Protein AF-A0A958DIY9-F1 (afdb_monomer_lite)

Radius of gyration: 25.78 Å; chains: 1; bounding box: 52×37×69 Å

Structure (mmCIF, N/CA/C/O backbone):
data_AF-A0A958DIY9-F1
#
_entry.id   AF-A0A958DIY9-F1
#
loop_
_atom_site.group_PDB
_atom_site.id
_atom_site.type_symbol
_atom_site.label_atom_id
_atom_site.label_alt_id
_atom_site.label_comp_id
_atom_site.label_asym_id
_atom_site.label_entity_id
_atom_site.label_seq_id
_atom_site.pdbx_PDB_ins_code
_atom_site.Cartn_x
_atom_site.Cartn_y
_atom_site.Cartn_z
_atom_site.occupancy
_atom_site.B_iso_or_equiv
_atom_site.auth_seq_id
_atom_site.auth_comp_id
_atom_site.auth_asym_id
_atom_site.auth_atom_id
_atom_site.pdbx_PDB_model_num
ATOM 1 N N . PHE A 1 1 ? 2.687 -0.774 -21.409 1.00 93.12 1 PHE A N 1
ATOM 2 C CA . PHE A 1 1 ? 3.116 0.589 -21.760 1.00 93.12 1 PHE A CA 1
ATOM 3 C C . PHE A 1 1 ? 2.788 0.855 -23.209 1.00 93.12 1 PHE A C 1
ATOM 5 O O . PHE A 1 1 ? 3.156 0.062 -24.071 1.00 93.12 1 PHE A O 1
ATOM 12 N N . ASP A 1 2 ? 2.081 1.949 -23.445 1.00 96.75 2 ASP A N 1
ATOM 13 C CA . ASP A 1 2 ? 1.736 2.445 -24.770 1.00 96.75 2 ASP A CA 1
ATOM 14 C C . ASP A 1 2 ? 1.807 3.977 -24.754 1.00 96.75 2 ASP A C 1
ATOM 16 O O . ASP A 1 2 ? 1.737 4.589 -23.685 1.00 96.75 2 ASP A O 1
ATOM 20 N N . GLY A 1 3 ? 1.981 4.581 -25.921 1.00 95.50 3 GLY A N 1
ATOM 21 C CA . GLY A 1 3 ? 2.182 6.011 -26.076 1.00 95.50 3 GLY A CA 1
ATOM 22 C C . GLY A 1 3 ? 2.292 6.417 -27.540 1.00 95.50 3 GLY A C 1
ATOM 23 O O . GLY A 1 3 ? 2.145 5.601 -28.451 1.00 95.50 3 GLY A O 1
ATOM 24 N N . VAL A 1 4 ? 2.558 7.705 -27.754 1.00 97.38 4 VAL A N 1
ATOM 25 C CA . VAL A 1 4 ? 2.830 8.266 -29.085 1.00 97.38 4 VAL A CA 1
ATOM 26 C C . VAL A 1 4 ? 4.041 7.595 -29.732 1.00 97.38 4 VAL A C 1
ATOM 28 O O . VAL A 1 4 ? 4.924 7.096 -29.036 1.00 97.38 4 VAL A O 1
ATOM 31 N N . GLU A 1 5 ? 4.099 7.595 -31.060 1.00 97.75 5 GLU A N 1
ATOM 32 C CA . GLU A 1 5 ? 5.244 7.057 -31.795 1.00 97.75 5 GLU A CA 1
ATOM 33 C C . GLU A 1 5 ? 6.567 7.670 -31.305 1.00 97.75 5 GLU A C 1
ATOM 35 O O . GLU A 1 5 ? 6.697 8.887 -31.161 1.00 97.75 5 GLU A O 1
ATOM 40 N N . GLY A 1 6 ? 7.539 6.808 -31.004 1.00 97.38 6 GLY A N 1
ATOM 41 C CA . GLY A 1 6 ? 8.855 7.204 -30.516 1.00 97.38 6 GLY A CA 1
ATOM 42 C C . GLY A 1 6 ? 8.941 7.471 -29.009 1.00 97.38 6 GLY A C 1
ATOM 43 O O . GLY A 1 6 ? 9.942 8.034 -28.562 1.00 97.38 6 GLY A O 1
ATOM 44 N N . PHE A 1 7 ? 7.944 7.088 -28.198 1.00 97.69 7 PHE A N 1
ATOM 45 C CA . PHE A 1 7 ? 8.031 7.292 -26.747 1.00 97.69 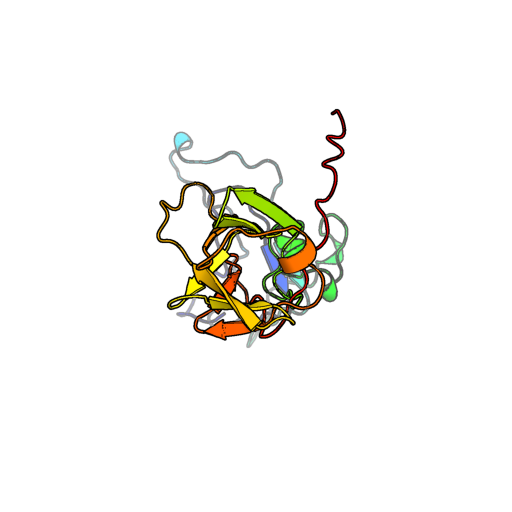7 PHE A CA 1
ATOM 46 C C . PHE A 1 7 ? 9.171 6.472 -26.114 1.00 97.69 7 PHE A C 1
ATOM 48 O O . PHE A 1 7 ? 9.430 5.325 -26.485 1.00 97.69 7 PHE A O 1
ATOM 55 N N . TYR A 1 8 ? 9.848 7.060 -25.125 1.00 97.56 8 TYR A N 1
ATOM 56 C CA . TYR A 1 8 ? 10.887 6.385 -24.339 1.00 97.56 8 TYR A CA 1
ATOM 57 C C . TYR A 1 8 ? 10.263 5.628 -23.168 1.00 97.56 8 TYR A C 1
ATOM 59 O O . TYR A 1 8 ? 9.373 6.161 -22.506 1.00 97.56 8 TYR A O 1
ATOM 67 N N . LEU A 1 9 ? 10.767 4.425 -22.874 1.00 97.12 9 LEU A N 1
ATOM 68 C CA . LEU A 1 9 ? 10.240 3.599 -21.782 1.00 97.12 9 LEU A CA 1
ATOM 69 C C . LEU A 1 9 ? 10.389 4.274 -20.412 1.00 97.12 9 LEU A C 1
ATOM 71 O O . LEU A 1 9 ? 9.480 4.218 -19.589 1.00 97.12 9 LEU A O 1
ATOM 75 N N . GLY A 1 10 ? 11.526 4.926 -20.170 1.00 95.75 10 GLY A N 1
ATOM 76 C CA . GLY A 1 10 ? 11.779 5.596 -18.903 1.00 95.75 10 GLY A CA 1
ATOM 77 C C . GLY A 1 10 ? 13.033 6.458 -18.921 1.00 95.75 10 GLY A C 1
ATOM 78 O O . GLY A 1 10 ? 13.928 6.283 -19.745 1.00 95.75 10 GLY A O 1
ATOM 79 N N . ARG A 1 11 ? 13.076 7.407 -17.986 1.00 95.56 11 ARG A N 1
ATOM 80 C CA . ARG A 1 11 ? 14.265 8.186 -17.627 1.00 95.56 11 ARG A CA 1
ATOM 81 C C . ARG A 1 11 ? 14.248 8.467 -16.129 1.00 95.56 11 ARG A C 1
ATOM 83 O O . ARG A 1 11 ? 13.166 8.587 -15.552 1.00 95.56 11 ARG A O 1
ATOM 90 N N . HIS A 1 12 ? 15.412 8.638 -15.520 1.00 95.38 12 HIS A N 1
ATOM 91 C CA . HIS A 1 12 ? 15.540 9.021 -14.111 1.00 95.38 12 HIS A CA 1
ATOM 92 C C . HIS A 1 12 ? 16.545 10.166 -13.939 1.00 95.38 12 HIS A C 1
ATOM 94 O O . HIS A 1 12 ? 17.387 10.383 -14.799 1.00 95.38 12 HIS A O 1
ATOM 100 N N . HIS A 1 13 ? 16.427 10.932 -12.851 1.00 94.06 13 HIS A N 1
ATOM 101 C CA . HIS A 1 13 ? 17.332 12.053 -12.515 1.00 94.06 13 HIS A CA 1
ATOM 102 C C . HIS A 1 13 ? 18.164 11.791 -11.250 1.00 94.06 13 HIS A C 1
ATOM 104 O O . HIS A 1 13 ? 19.050 12.569 -10.901 1.00 94.06 13 HIS A O 1
ATOM 110 N N . TYR A 1 14 ? 17.830 10.713 -10.545 1.00 92.56 14 TYR A N 1
ATOM 111 C CA . TYR A 1 14 ? 18.464 10.247 -9.321 1.00 92.56 14 TYR A CA 1
ATOM 112 C C . TYR A 1 14 ? 18.840 8.783 -9.507 1.00 92.56 14 TYR A C 1
ATOM 114 O O . TYR A 1 14 ? 18.363 8.134 -10.441 1.00 92.56 14 TYR A O 1
ATOM 122 N N . GLU A 1 15 ? 19.651 8.263 -8.594 1.00 93.19 15 GLU A N 1
ATOM 123 C CA . GLU A 1 15 ? 19.842 6.826 -8.433 1.00 93.19 15 GLU A CA 1
ATOM 124 C C . GLU A 1 15 ? 18.499 6.101 -8.384 1.00 93.19 15 GLU A C 1
ATOM 126 O O . GLU A 1 15 ? 17.617 6.434 -7.588 1.00 93.19 15 GLU A O 1
ATOM 131 N N . ALA A 1 16 ? 18.347 5.120 -9.262 1.00 93.44 16 ALA A N 1
ATOM 132 C CA . ALA A 1 16 ? 17.110 4.389 -9.427 1.00 93.44 16 ALA A CA 1
ATOM 133 C C . ALA A 1 16 ? 17.403 2.917 -9.693 1.00 93.44 16 ALA A C 1
ATOM 135 O O . ALA A 1 16 ? 18.480 2.536 -10.153 1.00 93.44 16 ALA A O 1
ATOM 136 N N . GLN A 1 17 ? 16.412 2.097 -9.379 1.00 94.44 17 GLN A N 1
ATOM 137 C CA . GLN A 1 17 ? 16.388 0.688 -9.705 1.00 94.44 17 GLN A CA 1
ATOM 138 C C . GLN A 1 17 ? 14.993 0.373 -10.232 1.00 94.44 17 GLN A C 1
ATOM 140 O O . GLN A 1 17 ? 13.996 0.751 -9.617 1.00 94.44 17 GLN A O 1
ATOM 145 N N . PHE A 1 18 ? 14.935 -0.283 -11.383 1.00 96.19 18 PHE A N 1
ATOM 146 C CA . PHE A 1 18 ? 13.696 -0.619 -12.067 1.00 96.19 18 PHE A CA 1
ATOM 147 C C . PHE A 1 18 ? 13.561 -2.135 -12.152 1.00 96.19 18 PHE A C 1
ATOM 149 O O . PHE A 1 18 ? 14.497 -2.817 -12.562 1.00 96.19 18 PHE A O 1
ATOM 156 N N . TYR A 1 19 ? 12.381 -2.641 -11.805 1.00 97.06 19 TYR A N 1
ATOM 157 C CA . TYR A 1 19 ? 11.969 -4.020 -12.048 1.00 97.06 19 TYR A CA 1
ATOM 158 C C . TYR A 1 19 ? 10.722 -3.986 -12.927 1.00 97.06 19 TYR A C 1
ATOM 160 O O . TYR A 1 19 ? 9.706 -3.405 -12.544 1.00 97.06 19 TYR A O 1
ATOM 168 N N . LEU A 1 20 ? 10.813 -4.554 -14.126 1.00 97.75 20 LEU A N 1
ATOM 169 C CA . LEU A 1 20 ? 9.707 -4.660 -15.071 1.00 97.75 20 LEU A CA 1
ATOM 170 C C . LEU A 1 20 ? 9.449 -6.140 -15.336 1.00 97.75 20 LEU A C 1
ATOM 172 O O . LEU A 1 20 ? 10.226 -6.813 -16.011 1.00 97.75 20 LEU A O 1
ATOM 176 N N . LEU A 1 21 ? 8.361 -6.645 -14.766 1.00 97.56 21 LEU A N 1
ATOM 177 C CA . LEU A 1 21 ? 7.952 -8.042 -14.861 1.00 97.56 21 LEU A CA 1
ATOM 178 C C . LEU A 1 21 ? 6.676 -8.118 -15.696 1.00 97.56 21 LEU A C 1
ATOM 180 O O . LEU A 1 21 ? 5.797 -7.264 -15.558 1.00 97.56 21 LEU A O 1
ATOM 184 N N . ASP A 1 22 ? 6.601 -9.098 -16.595 1.00 97.94 22 ASP A N 1
ATOM 185 C CA . ASP A 1 22 ? 5.421 -9.393 -17.422 1.00 97.94 22 ASP A CA 1
ATOM 186 C C . ASP A 1 22 ? 4.887 -8.185 -18.216 1.00 97.94 22 ASP A C 1
ATOM 188 O O . ASP A 1 22 ? 3.710 -8.092 -18.584 1.00 97.94 22 ASP A O 1
ATOM 192 N N . CYS A 1 23 ? 5.766 -7.223 -18.501 1.00 98.00 23 CYS A N 1
ATOM 193 C CA . CYS A 1 23 ? 5.378 -5.982 -19.144 1.00 98.00 23 CYS A CA 1
ATOM 194 C C . CYS A 1 23 ? 5.183 -6.178 -20.649 1.00 98.00 23 CYS A C 1
ATOM 196 O O . CYS A 1 23 ? 5.969 -6.828 -21.341 1.00 98.00 23 CYS A O 1
ATOM 198 N N . ARG A 1 24 ? 4.145 -5.530 -21.184 1.00 98.12 24 ARG A N 1
ATOM 199 C CA . ARG A 1 24 ? 3.904 -5.429 -22.628 1.00 98.12 24 ARG A CA 1
ATOM 200 C C . ARG A 1 24 ? 4.191 -4.016 -23.107 1.00 98.12 24 ARG A C 1
ATOM 202 O O . ARG A 1 24 ? 3.629 -3.056 -22.573 1.00 98.12 24 ARG A O 1
ATOM 209 N N . PHE A 1 25 ? 5.038 -3.890 -24.116 1.00 98.19 25 PHE A N 1
ATOM 210 C CA . PHE A 1 25 ? 5.398 -2.629 -24.755 1.00 98.19 25 PHE A CA 1
ATOM 211 C C . PHE A 1 25 ? 4.728 -2.537 -26.128 1.00 98.19 25 PHE A C 1
ATOM 213 O O . PHE A 1 25 ? 4.692 -3.516 -26.879 1.00 98.19 25 PHE A O 1
ATOM 220 N N . SER A 1 26 ? 4.169 -1.381 -26.474 1.00 98.06 26 SER A N 1
ATOM 221 C CA . SER A 1 26 ? 3.565 -1.196 -27.794 1.00 98.06 26 SER A CA 1
ATOM 222 C C . SER A 1 26 ? 4.619 -1.030 -28.894 1.00 98.06 26 SER A C 1
ATOM 224 O O . SER A 1 26 ? 5.809 -0.830 -28.630 1.00 98.06 26 SER A O 1
ATOM 226 N N . ALA A 1 27 ? 4.184 -1.128 -30.154 1.00 98.00 27 ALA A N 1
ATOM 227 C CA . ALA A 1 27 ? 5.065 -0.970 -31.310 1.00 98.00 27 ALA A CA 1
ATOM 228 C C . ALA A 1 27 ? 5.713 0.423 -31.378 1.00 98.00 27 ALA A C 1
ATOM 230 O O . ALA A 1 27 ? 6.829 0.533 -31.882 1.00 98.00 27 ALA A O 1
ATOM 231 N N . ASN A 1 28 ? 5.050 1.421 -30.787 1.00 98.06 28 ASN A N 1
ATOM 232 C CA . ASN A 1 28 ? 5.436 2.829 -30.761 1.00 98.06 28 ASN A CA 1
ATOM 233 C C . ASN A 1 28 ? 6.633 3.128 -29.847 1.00 98.06 28 ASN A C 1
ATOM 235 O O . ASN A 1 28 ? 7.184 4.223 -29.920 1.00 98.06 28 ASN A O 1
ATOM 239 N N . MET A 1 29 ? 7.031 2.192 -28.975 1.00 98.12 29 MET A N 1
ATOM 240 C CA . MET A 1 29 ? 8.170 2.393 -28.078 1.00 98.12 29 MET A CA 1
ATOM 241 C C . MET A 1 29 ? 9.470 2.490 -28.882 1.00 98.12 29 MET A C 1
ATOM 243 O O . MET A 1 29 ? 9.769 1.589 -29.668 1.00 98.12 29 MET A O 1
ATOM 247 N N . ALA A 1 30 ? 10.247 3.547 -28.653 1.00 97.62 30 ALA A N 1
ATOM 248 C CA . ALA A 1 30 ? 11.543 3.736 -29.296 1.00 97.62 30 ALA A CA 1
ATOM 249 C C . ALA A 1 30 ? 12.587 2.721 -28.808 1.00 97.62 30 ALA A C 1
ATOM 251 O O . ALA A 1 30 ? 12.515 2.222 -27.680 1.00 97.62 30 ALA A O 1
ATOM 252 N N . ASP A 1 31 ? 13.613 2.492 -29.630 1.00 97.81 31 ASP A N 1
ATOM 253 C CA . ASP A 1 31 ? 14.807 1.740 -29.238 1.00 97.81 31 ASP A CA 1
ATOM 254 C C . ASP A 1 31 ? 15.715 2.592 -28.340 1.00 97.81 31 ASP A C 1
ATOM 256 O O . ASP A 1 31 ? 16.755 3.108 -28.753 1.00 97.81 31 ASP A O 1
ATOM 260 N N . LYS A 1 32 ? 15.255 2.832 -27.111 1.00 97.19 32 LYS A N 1
ATOM 261 C CA . LYS A 1 32 ? 15.992 3.597 -26.110 1.00 97.19 32 LYS A CA 1
ATOM 262 C C . LYS A 1 32 ? 15.848 2.942 -24.735 1.00 97.19 32 LYS A C 1
ATOM 264 O O . LYS A 1 32 ? 14.742 2.976 -24.183 1.00 97.19 32 LYS A O 1
ATOM 269 N N . PRO A 1 33 ? 16.938 2.383 -24.173 1.00 97.00 33 PRO A N 1
ATOM 270 C CA . PRO A 1 33 ? 16.945 1.873 -22.806 1.00 97.00 33 PRO A CA 1
ATOM 271 C C . PRO A 1 33 ? 16.544 2.950 -21.794 1.00 97.00 33 PRO A C 1
ATOM 273 O O . PRO A 1 33 ? 16.656 4.146 -22.071 1.00 97.00 33 PRO A O 1
ATOM 276 N N . ILE A 1 34 ? 16.124 2.530 -20.599 1.00 97.56 34 ILE A N 1
ATOM 277 C CA . ILE A 1 34 ? 15.959 3.443 -19.461 1.00 97.56 34 ILE A CA 1
ATOM 278 C C . ILE A 1 34 ? 17.320 4.075 -19.149 1.00 97.56 34 ILE A C 1
ATOM 280 O O . ILE A 1 34 ? 18.309 3.358 -19.034 1.00 97.56 34 ILE A O 1
ATOM 284 N N . PHE A 1 35 ? 17.365 5.403 -19.027 1.00 95.06 35 PHE A N 1
ATOM 285 C CA . PHE A 1 35 ? 18.621 6.148 -18.911 1.00 95.06 35 PHE A CA 1
ATOM 286 C C . PHE A 1 35 ? 18.580 7.229 -17.825 1.00 95.06 35 PHE A C 1
ATOM 288 O O . PHE A 1 35 ? 17.529 7.828 -17.554 1.00 95.06 35 PHE A O 1
ATOM 295 N N . LEU A 1 36 ? 19.752 7.531 -17.259 1.00 95.44 36 LEU A N 1
ATOM 296 C CA . LEU A 1 36 ? 19.961 8.702 -16.413 1.00 95.44 36 LEU A CA 1
ATOM 297 C C . LEU A 1 36 ? 19.941 9.968 -17.277 1.00 95.44 36 LEU A C 1
ATOM 299 O O . LEU A 1 36 ? 20.722 10.115 -18.218 1.00 95.44 36 LEU A O 1
ATOM 303 N N . HIS A 1 37 ? 19.060 10.906 -16.953 1.00 94.88 37 HIS A N 1
ATOM 304 C CA . HIS A 1 37 ? 19.063 12.228 -17.556 1.00 94.88 37 HIS A CA 1
ATOM 305 C C . HIS A 1 37 ? 20.111 13.109 -16.875 1.00 94.88 37 HIS A C 1
ATOM 307 O O . HIS A 1 37 ? 20.006 13.387 -15.680 1.00 94.88 37 HIS A O 1
ATOM 313 N N . ALA A 1 38 ? 21.083 13.569 -17.659 1.00 92.81 38 ALA A N 1
ATOM 314 C CA . ALA A 1 38 ? 22.058 14.569 -17.254 1.00 92.81 38 ALA A CA 1
ATOM 315 C C . ALA A 1 38 ? 21.748 15.912 -17.929 1.00 92.81 38 ALA A C 1
ATOM 317 O O . ALA A 1 38 ? 21.409 15.959 -19.113 1.00 92.81 38 ALA A O 1
ATOM 318 N N . TYR A 1 39 ? 21.873 16.989 -17.161 1.00 93.69 39 TYR A N 1
ATOM 319 C CA . TYR A 1 39 ? 21.843 18.368 -17.629 1.00 93.69 39 TYR A CA 1
ATOM 320 C C . TYR A 1 39 ? 23.242 18.824 -18.047 1.00 93.69 39 TYR A C 1
ATOM 322 O O . TYR A 1 39 ? 24.240 18.373 -17.479 1.00 93.69 39 TYR A O 1
ATOM 330 N N . ASP A 1 40 ? 23.296 19.783 -18.972 1.00 95.56 40 ASP A N 1
ATOM 331 C CA . ASP A 1 40 ? 24.545 20.441 -19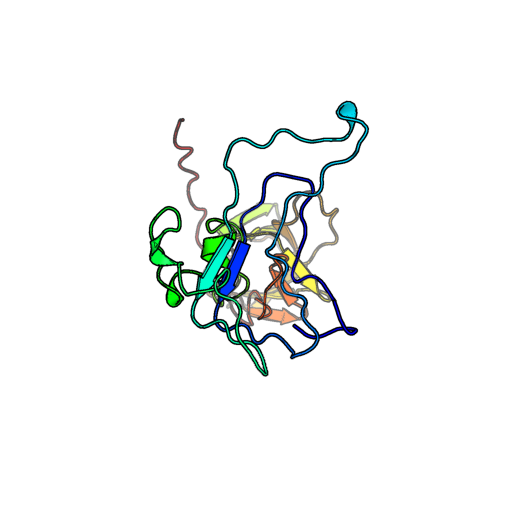.378 1.00 95.56 40 ASP A CA 1
ATOM 332 C C . ASP A 1 40 ? 25.208 21.189 -18.214 1.00 95.56 40 ASP A C 1
ATOM 334 O O . ASP A 1 40 ? 26.429 21.270 -18.147 1.00 95.56 40 ASP A O 1
ATOM 338 N N . ASP A 1 41 ? 24.400 21.715 -17.288 1.00 95.31 41 ASP A N 1
ATOM 339 C CA . ASP A 1 41 ? 24.859 22.292 -16.025 1.00 95.31 41 ASP A CA 1
ATOM 340 C C . ASP A 1 41 ? 25.127 21.170 -15.004 1.00 95.31 41 ASP A C 1
ATOM 342 O O . ASP A 1 41 ? 24.170 20.593 -14.464 1.00 95.31 41 ASP A O 1
ATOM 346 N N . PRO A 1 42 ? 26.402 20.867 -14.681 1.00 90.19 42 PRO A N 1
ATOM 347 C CA . PRO A 1 42 ? 26.743 19.753 -13.802 1.00 90.19 42 PRO A CA 1
ATOM 348 C C . PRO A 1 42 ? 26.242 19.939 -12.370 1.00 90.19 42 PRO A C 1
ATOM 350 O O . PRO A 1 42 ? 26.075 18.952 -11.658 1.00 90.19 42 PRO A O 1
ATOM 353 N N . THR A 1 43 ? 25.964 21.175 -11.940 1.00 94.00 43 THR A N 1
ATOM 354 C CA . THR A 1 43 ? 25.463 21.457 -10.583 1.00 94.00 43 THR A CA 1
ATOM 355 C C . THR A 1 43 ? 24.042 20.938 -10.360 1.00 94.00 43 THR A C 1
ATOM 357 O O . THR A 1 43 ? 23.609 20.772 -9.220 1.00 94.00 43 THR A O 1
ATOM 360 N N . ARG A 1 44 ? 23.324 20.636 -11.448 1.00 92.81 44 ARG A N 1
ATOM 361 C CA . ARG A 1 44 ? 21.974 20.062 -11.435 1.00 92.81 44 ARG A CA 1
ATOM 362 C C . ARG A 1 44 ? 21.973 18.537 -11.498 1.00 92.81 44 ARG A C 1
ATOM 364 O O . ARG A 1 44 ? 20.903 17.933 -11.399 1.00 92.81 44 ARG A O 1
ATOM 371 N N . ASN A 1 45 ? 23.139 17.922 -11.688 1.00 92.81 45 ASN A N 1
ATOM 372 C CA . ASN A 1 45 ? 23.272 16.479 -11.800 1.00 92.81 45 ASN A CA 1
ATOM 373 C C . ASN A 1 45 ? 23.530 15.869 -10.426 1.00 92.81 45 ASN A C 1
ATOM 375 O O . ASN A 1 45 ? 24.424 16.288 -9.692 1.00 92.81 45 ASN A O 1
ATOM 379 N N . ASN A 1 46 ? 22.744 14.851 -10.089 1.00 89.06 46 ASN A N 1
ATOM 380 C CA . ASN A 1 46 ? 22.969 14.083 -8.875 1.00 89.06 46 ASN A CA 1
ATOM 381 C C . ASN A 1 46 ? 24.101 13.072 -9.090 1.00 89.06 46 ASN A C 1
ATOM 383 O O . ASN A 1 46 ? 24.300 12.605 -10.216 1.00 89.06 46 ASN A O 1
ATOM 387 N N . PRO A 1 47 ? 24.816 12.689 -8.021 1.00 88.69 47 PRO A N 1
ATOM 388 C CA . PRO A 1 47 ? 25.792 11.618 -8.107 1.00 88.69 47 PRO A CA 1
ATOM 389 C C . PRO A 1 47 ? 25.180 10.298 -8.596 1.00 88.69 47 PRO A C 1
ATOM 391 O O . PRO A 1 47 ? 24.047 9.963 -8.245 1.00 88.69 47 PRO A O 1
ATOM 394 N N . TYR A 1 48 ? 25.967 9.551 -9.373 1.00 91.81 48 TYR A N 1
ATOM 395 C CA . TYR A 1 48 ? 25.594 8.262 -9.949 1.00 91.81 48 TYR A CA 1
ATOM 396 C C . TYR A 1 48 ? 26.684 7.229 -9.655 1.00 91.81 48 TYR A C 1
ATOM 398 O O . TYR A 1 48 ? 27.731 7.207 -10.300 1.00 91.81 48 TYR A O 1
ATOM 406 N N . TYR A 1 49 ? 26.469 6.428 -8.619 1.00 93.50 49 TYR A N 1
ATOM 407 C CA . TYR A 1 49 ? 27.455 5.517 -8.041 1.00 93.50 49 TYR A CA 1
ATOM 408 C C . TYR A 1 49 ? 27.209 4.054 -8.400 1.00 93.50 49 TYR A C 1
ATOM 410 O O . TYR A 1 49 ? 28.157 3.271 -8.423 1.00 93.50 49 TYR A O 1
ATOM 418 N N . HIS A 1 50 ? 25.956 3.667 -8.639 1.00 90.56 50 HIS A N 1
ATOM 419 C CA . HIS A 1 50 ? 25.582 2.255 -8.757 1.00 90.56 50 HIS A CA 1
ATOM 420 C C . HIS A 1 50 ? 25.336 1.802 -10.195 1.00 90.56 50 HIS A C 1
ATOM 422 O O . HIS A 1 50 ? 25.129 0.609 -10.419 1.00 90.56 50 HIS A O 1
ATOM 428 N N . GLY A 1 51 ? 25.402 2.727 -11.155 1.00 92.38 51 GLY A N 1
ATOM 429 C CA . GLY A 1 51 ? 25.151 2.431 -12.558 1.00 92.38 51 GLY A CA 1
ATOM 430 C C . GLY A 1 51 ? 23.708 1.999 -12.822 1.00 92.38 51 GLY A C 1
ATOM 431 O O . GLY A 1 51 ? 22.831 2.088 -11.957 1.00 92.38 51 GLY A O 1
ATOM 432 N N . ASP A 1 52 ? 23.469 1.535 -14.049 1.00 93.44 52 ASP A N 1
ATOM 433 C CA . ASP A 1 52 ? 22.133 1.146 -14.493 1.00 93.44 52 ASP A CA 1
ATOM 434 C C . ASP A 1 52 ? 21.682 -0.126 -13.766 1.00 93.44 52 ASP A C 1
ATOM 436 O O . ASP A 1 52 ? 22.325 -1.175 -13.834 1.00 93.44 52 ASP A O 1
ATOM 440 N N . ARG A 1 53 ? 20.535 -0.045 -13.087 1.00 96.12 53 ARG A N 1
ATOM 441 C CA . ARG A 1 53 ? 19.920 -1.165 -12.360 1.00 96.12 53 ARG A CA 1
ATOM 442 C C . ARG A 1 53 ? 18.514 -1.411 -12.885 1.00 96.12 53 ARG A C 1
ATOM 444 O O . ARG A 1 53 ? 17.525 -1.170 -12.196 1.00 96.12 53 ARG A O 1
ATOM 451 N N . ASN A 1 54 ? 18.451 -1.844 -14.138 1.00 97.44 54 ASN A N 1
ATOM 452 C CA . ASN A 1 54 ? 17.212 -2.123 -14.854 1.00 97.44 54 ASN A CA 1
ATOM 453 C C . ASN A 1 54 ? 17.076 -3.635 -15.049 1.00 97.44 54 ASN A C 1
ATOM 455 O O . ASN A 1 54 ? 17.872 -4.239 -15.773 1.00 97.44 54 ASN A O 1
ATOM 459 N N . TYR A 1 55 ? 16.076 -4.230 -14.404 1.00 98.19 55 TYR A N 1
ATOM 460 C CA . TYR A 1 55 ? 15.823 -5.663 -14.440 1.00 98.19 55 TYR A CA 1
ATOM 461 C C . TYR A 1 55 ? 14.496 -5.965 -15.117 1.00 98.19 55 TYR A C 1
ATOM 463 O O . TYR A 1 55 ? 13.465 -5.364 -14.808 1.00 98.19 55 TYR A O 1
ATOM 471 N N . PHE A 1 56 ? 14.538 -6.915 -16.035 1.00 98.44 56 PHE A N 1
ATOM 472 C CA . PHE A 1 56 ? 13.436 -7.318 -16.882 1.00 98.44 56 PHE A CA 1
ATOM 473 C C . PHE A 1 56 ? 13.198 -8.814 -16.728 1.00 98.44 56 PHE A C 1
ATOM 475 O O . PHE A 1 56 ? 14.139 -9.606 -16.595 1.00 98.44 56 PHE A O 1
ATOM 482 N N . TYR A 1 57 ? 11.924 -9.185 -16.753 1.00 98.50 57 TYR A N 1
ATOM 483 C CA . TYR A 1 57 ? 11.494 -10.572 -16.796 1.00 98.50 57 TYR A CA 1
ATOM 484 C C . TYR A 1 57 ? 10.212 -10.705 -17.615 1.00 98.50 57 TYR A C 1
ATOM 486 O O . TYR A 1 57 ? 9.241 -9.981 -17.374 1.00 98.50 57 TYR A O 1
ATOM 494 N N . ASN A 1 58 ? 10.212 -11.611 -18.591 1.00 98.19 58 ASN A N 1
ATOM 495 C CA . ASN A 1 58 ? 9.095 -11.901 -19.487 1.00 98.19 58 ASN A CA 1
ATOM 496 C C . ASN A 1 58 ? 8.489 -10.640 -20.143 1.00 98.19 58 ASN A C 1
ATOM 498 O O . ASN A 1 58 ? 7.286 -10.551 -20.407 1.00 98.19 58 ASN A O 1
ATOM 502 N N . CYS A 1 59 ? 9.331 -9.643 -20.421 1.00 98.19 59 CYS A N 1
ATOM 503 C CA . CYS A 1 59 ? 8.922 -8.419 -21.095 1.00 98.19 59 CYS A CA 1
ATOM 504 C C . CYS A 1 59 ? 8.820 -8.641 -22.605 1.00 98.19 59 CYS A C 1
ATOM 506 O O . CYS A 1 59 ? 9.669 -9.287 -23.217 1.00 98.19 59 CYS A O 1
ATOM 508 N N . ARG A 1 60 ? 7.777 -8.096 -23.239 1.00 97.38 60 ARG A N 1
ATOM 509 C CA . ARG A 1 60 ? 7.530 -8.300 -24.676 1.00 97.38 60 ARG A CA 1
ATOM 510 C C . ARG A 1 60 ? 7.089 -7.017 -25.350 1.00 97.38 60 ARG A C 1
ATOM 512 O O . ARG A 1 60 ? 6.205 -6.325 -24.850 1.00 97.38 60 ARG A O 1
ATOM 519 N N . LYS A 1 61 ? 7.634 -6.739 -26.532 1.00 97.50 61 LYS A N 1
ATOM 520 C CA . LYS A 1 61 ? 7.171 -5.651 -27.397 1.00 97.50 61 LYS A CA 1
ATOM 521 C C . LYS A 1 61 ? 6.279 -6.183 -28.514 1.00 97.50 61 LYS A C 1
ATOM 523 O O . LYS A 1 61 ? 6.504 -7.264 -29.046 1.00 97.50 61 LYS A O 1
ATOM 528 N N . THR A 1 62 ? 5.272 -5.401 -28.884 1.00 98.00 62 THR A N 1
ATOM 529 C CA . THR A 1 62 ? 4.526 -5.616 -30.128 1.00 98.00 62 THR A CA 1
ATOM 530 C C . THR A 1 62 ? 5.420 -5.238 -31.312 1.00 98.00 62 THR A C 1
ATOM 532 O O . THR A 1 62 ? 5.912 -4.111 -31.388 1.00 98.00 62 THR A O 1
ATOM 535 N N . GLY A 1 63 ? 5.638 -6.173 -32.237 1.00 94.88 63 GLY A N 1
ATOM 536 C CA . GLY A 1 63 ? 6.598 -6.017 -33.333 1.00 94.88 63 GLY A CA 1
ATOM 537 C C . GLY A 1 63 ? 8.009 -6.467 -32.943 1.00 94.88 63 GLY A C 1
ATOM 538 O O . GLY A 1 63 ? 8.170 -7.343 -32.096 1.00 94.88 63 GLY A O 1
ATOM 539 N N . ALA A 1 64 ? 9.030 -5.892 -33.583 1.00 94.56 64 ALA A N 1
ATOM 540 C CA . ALA A 1 64 ? 10.417 -6.280 -33.341 1.00 94.56 64 ALA A CA 1
ATOM 541 C C . ALA A 1 64 ? 10.841 -5.971 -31.891 1.00 94.56 64 ALA A C 1
ATOM 543 O O . ALA A 1 64 ? 10.633 -4.837 -31.435 1.00 94.56 64 ALA A O 1
ATOM 544 N N . PRO A 1 65 ? 11.415 -6.948 -31.163 1.00 95.69 65 PRO A N 1
ATOM 545 C CA . PRO A 1 65 ? 11.942 -6.713 -29.831 1.00 95.69 65 PRO A CA 1
ATOM 546 C C . PRO A 1 65 ? 13.297 -5.995 -29.867 1.00 95.69 65 PRO A C 1
ATOM 548 O O . PRO A 1 65 ? 13.979 -5.991 -30.890 1.00 95.69 65 PRO A O 1
ATOM 551 N N . TYR A 1 66 ? 13.697 -5.425 -28.728 1.00 97.00 66 TYR A N 1
ATOM 552 C CA . TYR A 1 66 ? 15.018 -4.822 -28.539 1.00 97.00 66 TYR A CA 1
ATOM 553 C C . TYR A 1 66 ? 15.805 -5.632 -27.514 1.00 97.00 66 TYR A C 1
ATOM 555 O O . TYR A 1 66 ? 15.243 -6.085 -26.520 1.00 97.00 66 TYR A O 1
ATOM 563 N N . ALA A 1 67 ? 17.108 -5.800 -27.737 1.00 96.69 67 ALA A N 1
ATOM 564 C CA . ALA A 1 67 ? 17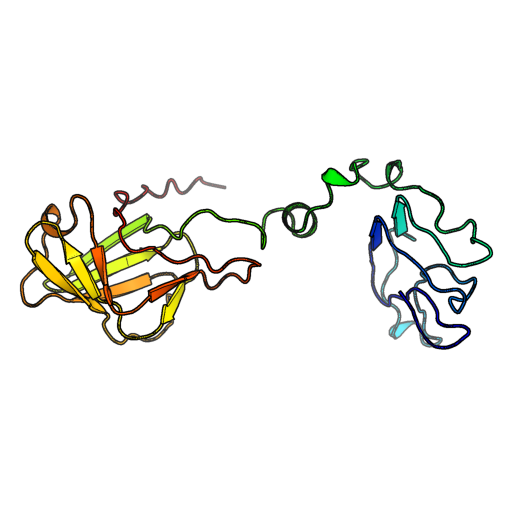.932 -6.686 -26.915 1.00 96.69 67 ALA A CA 1
ATOM 565 C C . ALA A 1 67 ? 18.122 -6.193 -25.468 1.00 96.69 67 ALA A C 1
ATOM 567 O O . ALA A 1 67 ? 18.366 -6.994 -24.570 1.00 96.69 67 ALA A O 1
ATOM 568 N N . TRP A 1 68 ? 18.012 -4.884 -25.225 1.00 96.69 68 TRP A N 1
ATOM 569 C CA . TRP A 1 68 ? 18.338 -4.280 -23.930 1.00 96.69 68 TRP A CA 1
ATOM 570 C C . TRP A 1 68 ? 17.338 -4.586 -22.805 1.00 96.69 68 TRP A C 1
ATOM 572 O O . TRP A 1 68 ? 17.668 -4.333 -21.651 1.00 96.69 68 TRP A O 1
ATOM 582 N N . TYR A 1 69 ? 16.152 -5.129 -23.106 1.00 97.00 69 TYR A N 1
ATOM 583 C CA . TYR A 1 69 ? 15.198 -5.596 -22.087 1.00 97.00 69 TYR A CA 1
ATOM 584 C C . TYR A 1 69 ? 15.086 -7.124 -22.006 1.00 97.00 69 TYR A C 1
ATOM 586 O O . TYR A 1 69 ? 14.135 -7.632 -21.413 1.00 97.00 69 TYR A O 1
ATOM 594 N N . ASN A 1 70 ? 16.023 -7.868 -22.603 1.00 97.75 70 ASN A N 1
ATOM 595 C CA . ASN A 1 70 ? 16.074 -9.319 -22.427 1.00 97.75 70 ASN A CA 1
ATOM 596 C C . ASN A 1 70 ? 16.093 -9.690 -20.936 1.00 97.75 70 ASN A C 1
ATOM 598 O O . ASN A 1 70 ? 16.658 -8.959 -20.120 1.00 97.75 70 ASN A O 1
ATOM 602 N N . ASP A 1 71 ? 15.510 -10.846 -20.612 1.00 98.38 71 ASP A N 1
ATOM 603 C CA . ASP A 1 71 ? 15.414 -11.338 -19.240 1.00 98.38 71 ASP A CA 1
ATOM 604 C C . ASP A 1 71 ? 16.786 -11.343 -18.557 1.00 98.38 71 ASP A C 1
ATOM 606 O O . ASP A 1 71 ? 17.717 -12.037 -18.972 1.00 98.38 71 ASP A O 1
ATOM 610 N N . ASN A 1 72 ? 16.906 -10.543 -17.501 1.00 97.94 72 ASN A N 1
ATOM 611 C CA . ASN A 1 72 ? 18.143 -10.358 -16.744 1.00 97.94 72 ASN A CA 1
ATOM 612 C C . ASN A 1 72 ? 17.888 -10.280 -15.229 1.00 97.94 72 ASN A C 1
ATOM 614 O O . ASN A 1 72 ? 18.779 -9.885 -14.477 1.00 97.94 72 ASN A O 1
ATOM 618 N N . LEU A 1 73 ? 1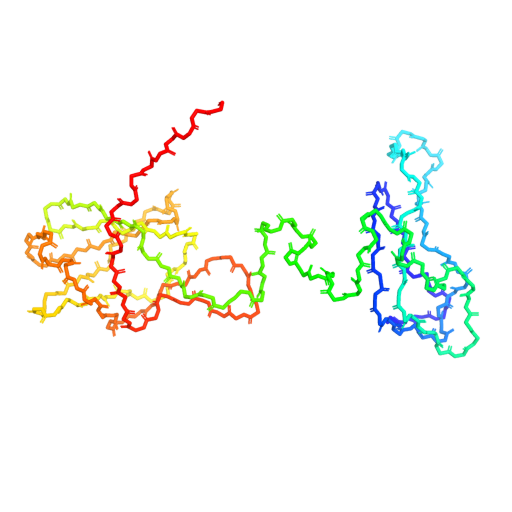6.691 -10.662 -14.769 1.00 97.38 73 LEU A N 1
ATOM 619 C CA . LEU A 1 73 ? 16.300 -10.587 -13.360 1.00 97.38 73 LEU A CA 1
ATOM 620 C C . LEU A 1 73 ? 17.265 -11.330 -12.424 1.00 97.38 73 LEU A C 1
ATOM 622 O O . LEU A 1 73 ? 17.554 -10.858 -11.329 1.00 97.38 73 LEU A O 1
ATOM 626 N N . SER A 1 74 ? 17.856 -12.435 -12.884 1.00 96.75 74 SER A N 1
ATOM 627 C CA . SER A 1 74 ? 18.857 -13.191 -12.121 1.00 96.75 74 SER A CA 1
ATOM 628 C C . SER A 1 74 ? 20.132 -12.395 -11.807 1.00 96.75 74 SER A C 1
ATOM 630 O O . SER A 1 74 ? 20.854 -12.753 -10.878 1.00 96.75 74 SER A O 1
ATOM 632 N N . ALA A 1 75 ? 20.421 -11.327 -12.557 1.00 96.38 75 ALA A N 1
ATOM 633 C CA . ALA A 1 75 ? 21.548 -10.426 -12.310 1.00 96.38 75 ALA A CA 1
ATOM 634 C C . ALA A 1 75 ? 21.231 -9.331 -11.275 1.00 96.38 75 ALA A C 1
ATOM 636 O O . ALA A 1 75 ? 22.114 -8.544 -10.923 1.00 96.38 75 ALA A O 1
ATOM 637 N N . ALA A 1 76 ? 19.987 -9.245 -10.799 1.00 96.19 76 ALA A N 1
ATOM 638 C CA . ALA A 1 76 ? 19.626 -8.308 -9.749 1.00 96.19 76 ALA A CA 1
ATOM 639 C C . ALA A 1 76 ? 20.263 -8.691 -8.403 1.00 96.19 76 ALA A C 1
ATOM 641 O O . ALA A 1 76 ? 20.487 -9.875 -8.140 1.00 96.19 76 ALA A O 1
ATOM 642 N N . PRO A 1 77 ? 20.550 -7.714 -7.521 1.00 93.00 77 PRO A N 1
ATOM 643 C CA . PRO A 1 77 ? 21.010 -7.987 -6.167 1.00 93.00 77 PRO A CA 1
ATOM 644 C C . PRO A 1 77 ? 20.065 -8.947 -5.441 1.00 93.00 77 PRO A C 1
ATOM 646 O O . PRO A 1 77 ? 18.867 -8.694 -5.346 1.00 93.00 77 PRO A O 1
ATOM 649 N N . GLY A 1 78 ? 20.615 -10.047 -4.925 1.00 94.06 78 GLY A N 1
ATOM 650 C CA . GLY A 1 78 ? 19.839 -11.102 -4.269 1.00 94.06 78 GLY A CA 1
ATOM 651 C C . GLY A 1 78 ? 19.155 -12.085 -5.223 1.00 94.06 78 GLY A C 1
ATOM 652 O O . GLY A 1 78 ? 18.558 -13.035 -4.735 1.00 94.06 78 GLY A O 1
ATOM 653 N N . SER A 1 79 ? 19.268 -11.887 -6.542 1.00 95.94 79 SER A N 1
ATOM 654 C CA . SER A 1 79 ? 18.707 -12.749 -7.590 1.00 95.94 79 SER A CA 1
ATOM 655 C C . SER A 1 79 ? 17.255 -13.179 -7.309 1.00 95.94 79 SER A C 1
ATOM 657 O O . SER A 1 79 ? 16.981 -14.380 -7.300 1.00 95.94 79 SER A O 1
ATOM 659 N N . PRO A 1 80 ? 16.335 -12.225 -7.044 1.00 96.31 80 PRO A N 1
ATOM 660 C CA . PRO A 1 80 ? 14.943 -12.537 -6.759 1.00 96.31 80 PRO A CA 1
ATOM 661 C C . PRO A 1 80 ? 14.309 -13.291 -7.926 1.00 96.31 80 PRO A C 1
ATOM 663 O O . PRO A 1 80 ? 14.588 -13.021 -9.099 1.00 96.31 80 PRO A O 1
ATOM 666 N N . SER A 1 81 ? 13.422 -14.215 -7.594 1.00 96.75 81 SER A N 1
ATOM 667 C CA . SER A 1 81 ? 12.475 -14.762 -8.555 1.00 96.75 81 SER A CA 1
ATOM 668 C C . SER A 1 81 ? 11.364 -13.736 -8.848 1.00 96.75 81 SER A C 1
ATOM 670 O O . SER A 1 81 ? 11.167 -12.792 -8.075 1.00 96.75 81 SER A O 1
ATOM 672 N N . PRO A 1 82 ? 10.630 -13.871 -9.963 1.00 96.38 82 PRO A N 1
ATOM 673 C CA . PRO A 1 82 ? 9.493 -13.000 -10.262 1.00 96.38 82 PRO A CA 1
ATOM 674 C C . PRO A 1 82 ? 8.457 -12.956 -9.133 1.00 96.38 82 PRO A C 1
ATOM 676 O O . PRO A 1 82 ? 7.937 -11.890 -8.812 1.00 96.38 82 PRO A O 1
ATOM 679 N N . GLU A 1 83 ? 8.194 -14.099 -8.504 1.00 95.56 83 GLU A N 1
ATOM 680 C CA . GLU A 1 83 ? 7.255 -14.251 -7.395 1.00 95.56 83 GLU A CA 1
ATOM 681 C C . GLU A 1 83 ? 7.731 -13.603 -6.084 1.00 95.56 83 GLU A C 1
ATOM 683 O O . GLU A 1 83 ? 6.900 -13.274 -5.237 1.00 95.56 83 GLU A O 1
ATOM 688 N N . ASP A 1 84 ? 9.034 -13.342 -5.930 1.00 95.06 84 ASP A N 1
ATOM 689 C CA . ASP A 1 84 ? 9.563 -12.605 -4.776 1.00 95.06 84 ASP A CA 1
ATOM 690 C C . ASP A 1 84 ? 9.251 -11.101 -4.852 1.00 95.06 84 ASP A C 1
ATOM 692 O O . ASP A 1 84 ? 9.184 -10.424 -3.820 1.00 95.06 84 ASP A O 1
ATOM 696 N N . ILE A 1 85 ? 9.045 -10.558 -6.059 1.00 94.50 85 ILE A N 1
ATOM 697 C CA . ILE A 1 85 ? 8.824 -9.122 -6.287 1.00 94.50 85 ILE A CA 1
ATOM 698 C C . ILE A 1 85 ? 7.368 -8.774 -5.983 1.00 94.50 85 ILE A C 1
ATOM 700 O O . ILE A 1 85 ? 6.519 -8.569 -6.849 1.00 94.50 85 ILE A O 1
ATOM 704 N N . THR A 1 86 ? 7.097 -8.679 -4.690 1.00 93.00 86 THR A N 1
ATOM 705 C CA . THR A 1 86 ? 5.827 -8.218 -4.131 1.00 93.00 86 THR A CA 1
ATOM 706 C C . THR A 1 86 ? 5.926 -6.747 -3.708 1.00 93.00 86 THR A C 1
ATOM 708 O O . THR A 1 86 ? 7.030 -6.210 -3.525 1.00 93.00 86 THR A O 1
ATOM 711 N N . PRO A 1 87 ? 4.794 -6.054 -3.487 1.00 91.38 87 PRO A N 1
ATOM 712 C CA . PRO A 1 87 ? 4.818 -4.743 -2.847 1.00 91.38 87 PRO A CA 1
ATOM 713 C C . PRO A 1 87 ? 5.526 -4.779 -1.483 1.00 91.38 87 PRO A C 1
ATOM 715 O O . PRO A 1 87 ? 6.402 -3.955 -1.225 1.00 91.38 87 PRO A O 1
ATOM 718 N N . ALA A 1 88 ? 5.240 -5.786 -0.649 1.00 93.19 88 ALA A N 1
ATOM 719 C CA . ALA A 1 88 ? 5.905 -5.965 0.640 1.00 93.19 88 ALA A CA 1
ATOM 720 C C . ALA A 1 88 ? 7.431 -6.049 0.495 1.00 93.19 88 ALA A C 1
ATOM 722 O O . ALA A 1 88 ? 8.156 -5.362 1.218 1.00 93.19 88 ALA A O 1
ATOM 723 N N . TRP A 1 89 ? 7.926 -6.822 -0.473 1.00 93.94 89 TRP A N 1
ATOM 724 C CA . TRP A 1 89 ? 9.354 -6.900 -0.786 1.00 93.94 89 TRP A CA 1
ATOM 725 C C . TRP A 1 89 ? 9.921 -5.546 -1.237 1.00 93.94 89 TRP A C 1
ATOM 727 O O . TRP A 1 89 ? 10.932 -5.090 -0.700 1.00 93.94 89 TRP A O 1
ATOM 737 N N . THR A 1 90 ? 9.217 -4.850 -2.135 1.00 91.06 90 THR A N 1
ATOM 738 C CA . THR A 1 90 ? 9.631 -3.548 -2.690 1.00 91.06 90 THR A CA 1
ATOM 739 C C . THR A 1 90 ? 9.827 -2.492 -1.598 1.00 91.06 90 THR A C 1
ATOM 741 O O . THR A 1 90 ? 10.756 -1.687 -1.661 1.00 91.06 90 THR A O 1
ATOM 744 N N . PHE A 1 91 ? 8.983 -2.510 -0.563 1.00 91.25 91 PHE A N 1
ATOM 745 C CA . PHE A 1 91 ? 9.055 -1.572 0.564 1.00 91.25 91 PHE A CA 1
ATOM 746 C C . PHE A 1 91 ? 9.762 -2.148 1.800 1.00 91.25 91 PHE A C 1
ATOM 748 O O . PHE A 1 91 ? 9.682 -1.563 2.886 1.00 91.25 91 PHE A O 1
ATOM 755 N N . GLY A 1 92 ? 10.460 -3.281 1.666 1.00 91.19 92 GLY A N 1
ATOM 756 C CA . GLY A 1 92 ? 11.214 -3.907 2.755 1.00 91.19 92 GLY A CA 1
ATOM 757 C C . GLY A 1 92 ? 10.349 -4.251 3.971 1.00 91.19 92 GLY A C 1
ATOM 758 O O . GLY A 1 92 ? 10.749 -4.002 5.108 1.00 91.19 92 GLY A O 1
ATOM 759 N N . GLY A 1 93 ? 9.126 -4.724 3.734 1.00 90.94 93 GLY A N 1
ATOM 760 C CA . GLY A 1 93 ? 8.136 -5.084 4.751 1.00 90.94 93 GLY A CA 1
ATOM 761 C C . GLY A 1 93 ? 7.476 -3.898 5.459 1.00 90.94 93 GLY A C 1
ATOM 762 O O . GLY A 1 93 ? 6.630 -4.103 6.325 1.00 90.94 93 GLY A O 1
ATOM 763 N N . LYS A 1 94 ? 7.831 -2.652 5.116 1.00 90.00 94 LYS A N 1
ATOM 764 C CA . LYS A 1 94 ? 7.248 -1.452 5.747 1.00 90.00 94 LYS A CA 1
ATOM 765 C C . LYS A 1 94 ? 5.845 -1.133 5.242 1.00 90.00 94 LYS A C 1
ATOM 767 O O . LYS A 1 94 ? 5.108 -0.420 5.918 1.00 90.00 94 LYS A O 1
ATOM 772 N N . TRP A 1 95 ? 5.493 -1.632 4.062 1.00 91.56 95 TRP A N 1
ATOM 773 C CA . TRP A 1 95 ? 4.165 -1.490 3.492 1.00 91.56 95 TRP A CA 1
ATOM 774 C C . TRP A 1 95 ? 3.788 -2.756 2.732 1.00 91.56 95 TRP A C 1
ATOM 776 O O . TRP A 1 95 ? 4.470 -3.135 1.787 1.00 91.56 95 TRP A O 1
ATOM 786 N N . ASP A 1 96 ? 2.701 -3.390 3.164 1.00 93.31 96 ASP A N 1
ATOM 787 C CA . ASP A 1 96 ? 2.091 -4.534 2.500 1.00 93.31 96 ASP A CA 1
ATOM 788 C C . ASP A 1 96 ? 0.611 -4.210 2.215 1.00 93.31 96 ASP A C 1
ATOM 790 O O . ASP A 1 96 ? -0.236 -4.348 3.106 1.00 93.31 96 ASP A O 1
ATOM 794 N N . PRO A 1 97 ? 0.286 -3.717 1.006 1.00 93.00 97 PRO A N 1
ATOM 795 C CA . PRO A 1 97 ? -1.080 -3.410 0.609 1.00 93.00 97 PRO A CA 1
ATOM 796 C C . PRO A 1 97 ? -1.948 -4.654 0.383 1.00 93.00 97 PRO A C 1
ATOM 798 O O . PRO A 1 97 ? -3.168 -4.515 0.288 1.00 93.00 97 PRO A O 1
ATOM 801 N N . GLU A 1 98 ? -1.364 -5.848 0.279 1.00 93.62 98 GLU A N 1
ATOM 802 C CA . GLU A 1 98 ? -2.098 -7.098 0.054 1.00 93.62 98 GLU A CA 1
ATOM 803 C C . GLU A 1 98 ? -2.448 -7.812 1.363 1.00 93.62 98 GLU A C 1
ATOM 805 O O . GLU A 1 98 ? -3.258 -8.746 1.356 1.00 93.62 98 GLU A O 1
ATOM 810 N N . ARG A 1 99 ? -1.894 -7.338 2.488 1.00 91.88 99 ARG A N 1
ATOM 811 C CA . ARG A 1 99 ? -2.191 -7.819 3.836 1.00 91.88 99 ARG A CA 1
ATOM 812 C C . ARG A 1 99 ? -3.697 -7.872 4.085 1.00 91.88 99 ARG A C 1
ATOM 814 O O . ARG A 1 99 ? -4.434 -6.935 3.776 1.00 91.88 99 ARG A O 1
ATOM 821 N N . ARG A 1 100 ? -4.142 -8.962 4.715 1.00 91.88 100 ARG A N 1
ATOM 822 C CA . ARG A 1 100 ? -5.559 -9.208 5.040 1.00 91.88 100 ARG A CA 1
ATOM 823 C C . ARG A 1 100 ? -5.847 -9.388 6.525 1.00 91.88 100 ARG A C 1
ATOM 825 O O . ARG A 1 100 ? -7.015 -9.495 6.887 1.00 91.88 100 ARG A O 1
ATOM 832 N N . ASP A 1 101 ? -4.822 -9.434 7.374 1.00 89.62 101 ASP A N 1
ATOM 833 C CA . ASP A 1 101 ? -5.035 -9.634 8.809 1.00 89.62 101 ASP A CA 1
ATOM 834 C C . ASP A 1 101 ? -5.916 -8.519 9.382 1.00 89.62 101 ASP A C 1
ATOM 836 O O . ASP A 1 101 ? -5.690 -7.344 9.066 1.00 89.62 101 ASP A O 1
ATOM 840 N N . PRO A 1 102 ? -6.883 -8.849 10.250 1.00 88.31 102 PRO A N 1
ATOM 841 C CA . PRO A 1 102 ? -7.747 -7.844 10.842 1.00 88.31 102 PRO A CA 1
ATOM 842 C C . PRO A 1 102 ? -6.942 -6.847 11.678 1.00 88.31 102 PRO A C 1
ATOM 844 O O . PRO A 1 102 ? -5.872 -7.152 12.218 1.00 88.31 102 PRO A O 1
ATOM 847 N N . LEU A 1 103 ? -7.489 -5.641 11.815 1.00 92.56 103 LEU A N 1
ATOM 848 C CA . LEU A 1 103 ? -6.978 -4.671 12.772 1.00 92.56 103 LEU A CA 1
ATOM 849 C C . LEU A 1 103 ? -7.142 -5.239 14.192 1.00 92.56 103 LEU A C 1
ATOM 851 O O . LEU A 1 103 ? -8.178 -5.810 14.522 1.00 92.56 103 LEU A O 1
ATOM 855 N N . THR A 1 104 ? -6.130 -5.078 15.044 1.00 92.75 104 THR A N 1
ATOM 856 C CA . THR A 1 104 ? -6.136 -5.639 16.404 1.00 92.75 104 THR A CA 1
ATOM 857 C C . THR A 1 104 ? -5.904 -4.576 17.468 1.00 92.75 104 THR A C 1
ATOM 859 O O . THR A 1 104 ? -5.175 -3.601 17.263 1.00 92.75 104 THR A O 1
ATOM 862 N N . VAL A 1 105 ? -6.520 -4.795 18.632 1.00 94.50 105 VAL A N 1
ATOM 863 C CA . VAL A 1 105 ? -6.308 -3.999 19.845 1.00 94.50 105 VAL A CA 1
ATOM 864 C C . VAL A 1 105 ? -5.247 -4.686 20.704 1.00 94.50 105 VAL A C 1
ATOM 866 O O . VAL A 1 105 ? -5.403 -5.843 21.108 1.00 94.50 105 VAL A O 1
ATOM 869 N N . THR A 1 106 ? -4.163 -3.967 20.978 1.00 93.12 106 THR A N 1
ATOM 870 C CA . THR A 1 106 ? -2.948 -4.467 21.648 1.00 93.12 106 THR A CA 1
ATOM 871 C C . THR A 1 106 ? -2.873 -4.107 23.126 1.00 93.12 106 THR A C 1
ATOM 873 O O . THR A 1 106 ? -1.995 -4.586 23.848 1.00 93.12 106 THR A O 1
ATOM 876 N N . GLY A 1 107 ? -3.767 -3.239 23.593 1.00 92.50 107 GLY A N 1
ATOM 877 C CA . GLY A 1 107 ? -3.834 -2.889 24.999 1.00 92.50 107 GLY A CA 1
ATOM 878 C C . GLY A 1 107 ? -4.908 -1.866 25.307 1.00 92.50 107 GLY A C 1
ATOM 879 O O . GLY A 1 107 ? -5.608 -1.366 24.425 1.00 92.50 107 GLY A O 1
ATOM 880 N N . TYR A 1 108 ? -5.017 -1.553 26.594 1.00 94.69 108 TYR A N 1
ATOM 881 C CA . TYR A 1 108 ? -5.937 -0.547 27.085 1.00 94.69 108 TYR A CA 1
ATOM 882 C C . TYR A 1 108 ? -5.396 0.179 28.320 1.00 94.69 108 TYR A C 1
ATOM 884 O O . TYR A 1 108 ? -4.535 -0.340 29.034 1.00 94.69 108 TYR A O 1
ATOM 892 N N . ALA A 1 109 ? -5.942 1.360 28.599 1.00 93.44 109 ALA A N 1
ATOM 893 C CA . ALA A 1 109 ? -5.761 2.082 29.855 1.00 93.44 109 ALA A CA 1
ATOM 894 C C . ALA A 1 109 ? -7.118 2.559 30.385 1.00 93.44 109 ALA A C 1
ATOM 896 O O . ALA A 1 109 ? -7.893 3.161 29.644 1.00 93.44 109 ALA A O 1
ATOM 897 N N . LEU A 1 110 ? -7.398 2.285 31.660 1.00 94.44 110 LEU A N 1
ATOM 898 C CA . LEU A 1 110 ? -8.636 2.679 32.337 1.00 94.44 110 LEU A CA 1
ATOM 899 C C . LEU A 1 110 ? -8.464 4.029 33.038 1.00 94.44 110 LEU A C 1
ATOM 901 O O . LEU A 1 110 ? -7.413 4.300 33.620 1.00 94.44 110 LEU A O 1
ATOM 905 N N . ASN A 1 111 ? -9.508 4.851 33.015 1.00 92.19 111 ASN A N 1
ATOM 906 C CA . ASN A 1 111 ? -9.603 6.086 33.784 1.00 92.19 111 ASN A CA 1
ATOM 907 C C . ASN A 1 111 ? -11.074 6.366 34.124 1.00 92.19 111 ASN A C 1
ATOM 909 O O . ASN A 1 111 ? -11.811 6.930 33.309 1.00 92.19 111 ASN A O 1
ATOM 913 N N . GLY A 1 112 ? -11.500 5.924 35.312 1.00 94.12 112 GLY A N 1
ATOM 914 C CA . GLY A 1 112 ? -12.877 6.049 35.789 1.00 94.12 112 GLY A CA 1
ATOM 915 C C . GLY A 1 112 ? -13.872 5.396 34.831 1.00 94.12 112 GLY A C 1
ATOM 916 O O . GLY A 1 112 ? -13.859 4.186 34.620 1.00 94.12 112 GLY A O 1
ATOM 917 N N . ASN A 1 113 ? -14.725 6.207 34.212 1.00 96.44 113 ASN A N 1
ATOM 918 C CA . ASN A 1 113 ? -15.709 5.762 33.225 1.00 96.44 113 ASN A CA 1
ATOM 919 C C . ASN A 1 113 ? -15.187 5.767 31.777 1.00 96.44 113 ASN A C 1
ATOM 921 O O . ASN A 1 113 ? -15.985 5.660 30.846 1.00 96.44 113 ASN A O 1
ATOM 925 N N . SER A 1 114 ? -13.877 5.920 31.565 1.00 95.75 114 SER A N 1
ATOM 926 C CA . SER A 1 114 ? -13.257 5.938 30.239 1.00 95.75 114 SER A CA 1
ATOM 927 C C . SER A 1 114 ? -12.181 4.868 30.070 1.00 95.75 114 SER A C 1
ATOM 929 O O . SER A 1 114 ? -11.497 4.481 31.019 1.00 95.75 114 SER A O 1
ATOM 931 N N . VAL A 1 115 ? -12.031 4.396 28.836 1.00 95.25 115 VAL A N 1
ATOM 932 C CA . VAL A 1 115 ? -10.991 3.463 28.410 1.00 95.25 115 VAL A CA 1
ATOM 933 C C . VAL A 1 115 ? -10.307 4.008 27.163 1.00 95.25 115 VAL A C 1
ATOM 935 O O . VAL A 1 115 ? -10.960 4.462 26.228 1.00 95.25 115 VAL A O 1
ATOM 938 N N . ILE A 1 116 ? -8.982 3.973 27.141 1.00 94.69 116 ILE A N 1
ATOM 939 C CA . ILE A 1 116 ? -8.186 4.215 25.937 1.00 94.69 116 ILE A CA 1
ATOM 940 C C . ILE A 1 116 ? -7.797 2.852 25.388 1.00 94.69 116 ILE A C 1
ATOM 942 O O . ILE A 1 116 ? -7.156 2.095 26.108 1.00 94.69 116 ILE A O 1
ATOM 946 N N . LEU A 1 117 ? -8.173 2.546 24.150 1.00 94.75 117 LEU A N 1
ATOM 947 C CA . LEU A 1 117 ? -7.721 1.361 23.426 1.00 94.75 117 LEU A CA 1
ATOM 948 C C . LEU A 1 117 ? -6.509 1.722 22.570 1.00 94.75 117 LEU A C 1
ATOM 950 O O . LEU A 1 117 ? -6.543 2.736 21.873 1.00 94.75 117 LEU A O 1
ATOM 954 N N . THR A 1 118 ? -5.469 0.892 22.613 1.00 94.75 118 THR A N 1
ATOM 955 C CA . THR A 1 118 ? -4.280 1.002 21.756 1.00 94.75 118 THR A CA 1
ATOM 956 C C . THR A 1 118 ? -4.373 -0.030 20.641 1.00 94.75 118 THR A C 1
ATOM 958 O O . THR A 1 118 ? -4.613 -1.208 20.910 1.00 94.75 118 THR A O 1
ATOM 961 N N . PHE A 1 119 ? -4.164 0.394 19.402 1.00 94.12 119 PHE A N 1
ATOM 962 C CA . PHE A 1 119 ? -4.201 -0.456 18.217 1.00 94.12 119 PHE A CA 1
ATOM 963 C C . PHE A 1 119 ? -2.787 -0.873 17.800 1.00 94.12 119 PHE A C 1
ATOM 965 O O . PHE A 1 119 ? -1.800 -0.228 18.148 1.00 94.12 119 PHE A O 1
ATOM 972 N N . ALA A 1 120 ? -2.668 -1.982 17.067 1.00 92.06 120 ALA A N 1
ATOM 973 C CA . ALA A 1 120 ? -1.376 -2.453 16.549 1.00 92.06 120 ALA A CA 1
ATOM 974 C C . ALA A 1 120 ? -0.760 -1.517 15.492 1.00 92.06 120 ALA A C 1
ATOM 976 O O . ALA A 1 120 ? 0.414 -1.648 15.150 1.00 92.06 120 ALA A O 1
ATOM 977 N N . GLU A 1 121 ? -1.560 -0.603 14.953 1.00 91.25 121 GLU A N 1
ATOM 978 C CA . GLU A 1 121 ? -1.217 0.280 13.850 1.00 91.25 121 GLU A CA 1
ATOM 979 C C . GLU A 1 121 ? -2.094 1.537 13.879 1.00 91.25 121 GLU A C 1
ATOM 981 O O . GLU A 1 121 ? -2.998 1.666 14.706 1.00 91.25 121 GLU A O 1
ATOM 986 N N . LEU A 1 122 ? -1.805 2.478 12.982 1.00 93.38 122 LEU A N 1
ATOM 987 C CA . LEU A 1 122 ? -2.551 3.726 12.855 1.00 93.38 122 LEU A CA 1
ATOM 988 C C . LEU A 1 122 ? -3.983 3.449 12.396 1.00 93.38 122 LEU A C 1
ATOM 990 O O . LEU A 1 122 ? -4.181 2.660 11.470 1.00 93.38 122 LEU A O 1
ATOM 994 N N . VAL A 1 123 ? -4.961 4.136 12.987 1.00 94.38 123 VAL A N 1
ATOM 995 C CA . VAL A 1 123 ? -6.382 3.920 12.693 1.00 94.38 123 VAL A CA 1
ATOM 996 C C . VAL A 1 123 ? -7.103 5.187 12.259 1.00 94.38 123 VAL A C 1
ATOM 998 O O . VAL A 1 123 ? -6.717 6.309 12.591 1.00 94.38 123 VAL A O 1
ATOM 1001 N N . SER A 1 124 ? -8.171 4.983 11.499 1.00 93.38 124 SER A N 1
ATOM 1002 C CA . SER A 1 124 ? -9.148 5.988 11.108 1.00 93.38 124 SER A CA 1
ATOM 1003 C C . SER A 1 124 ? -10.521 5.571 11.619 1.00 93.38 124 SER A C 1
ATOM 1005 O O . SER A 1 124 ? -10.852 4.387 11.682 1.00 93.38 124 SER A O 1
ATOM 1007 N N . VAL A 1 125 ? -11.325 6.562 11.995 1.00 93.12 125 VAL A N 1
ATOM 1008 C CA . VAL A 1 125 ? -12.672 6.357 12.528 1.00 93.12 125 VAL A CA 1
ATOM 1009 C C . VAL A 1 125 ? -13.702 6.737 11.474 1.00 93.12 125 VAL A C 1
ATOM 1011 O O . VAL A 1 125 ? -13.638 7.830 10.910 1.00 93.12 125 VAL A O 1
ATOM 1014 N N . ARG A 1 126 ? -14.685 5.861 11.256 1.00 92.81 126 ARG A N 1
ATOM 1015 C CA . ARG A 1 126 ? -15.846 6.105 10.394 1.00 92.81 126 ARG A CA 1
ATOM 1016 C C . ARG A 1 126 ? -17.123 6.075 11.237 1.00 92.81 126 ARG A C 1
ATOM 1018 O O . ARG A 1 126 ? -17.416 5.082 11.894 1.00 92.81 126 ARG A O 1
ATOM 1025 N N . GLY A 1 127 ? -17.901 7.156 11.205 1.00 94.19 127 GLY A N 1
ATOM 1026 C CA . GLY A 1 127 ? -19.120 7.292 12.012 1.00 94.19 127 GLY A CA 1
ATOM 1027 C C . GLY A 1 127 ? -18.833 7.462 13.508 1.00 94.19 127 GLY A C 1
ATOM 1028 O O . GLY A 1 127 ? -17.836 8.077 13.884 1.00 94.19 127 GLY A O 1
ATOM 1029 N N . GLU A 1 128 ? -19.708 6.915 14.355 1.00 95.50 128 GLU A N 1
ATOM 1030 C CA . GLU A 1 128 ? -19.571 6.949 15.817 1.00 95.50 128 GLU A CA 1
ATOM 1031 C C . GLU A 1 128 ? -19.405 5.524 16.369 1.00 95.50 128 GLU A C 1
ATOM 1033 O O . GLU A 1 128 ? -20.403 4.861 16.672 1.00 95.50 128 GLU A O 1
ATOM 1038 N N . PRO A 1 129 ? -18.156 5.015 16.455 1.00 96.00 129 PRO A N 1
ATOM 1039 C CA . PRO A 1 129 ? -17.887 3.712 17.034 1.00 96.00 129 PRO A CA 1
ATOM 1040 C C . PRO A 1 129 ? -18.450 3.536 18.441 1.00 96.00 129 PRO A C 1
ATOM 1042 O O . PRO A 1 129 ? -18.143 4.301 19.362 1.00 96.00 129 PRO A O 1
ATOM 1045 N N . GLU A 1 130 ? -19.226 2.473 18.603 1.00 97.56 130 GLU A N 1
ATOM 1046 C CA . GLU A 1 130 ? -19.735 2.001 19.882 1.00 97.56 130 GLU A CA 1
ATOM 1047 C C . GLU A 1 130 ? -19.484 0.499 19.974 1.00 97.56 130 GLU A C 1
ATOM 1049 O O . GLU A 1 130 ? -19.779 -0.229 19.028 1.00 97.56 130 GLU A O 1
ATOM 1054 N N . PHE A 1 131 ? -18.956 0.019 21.098 1.00 97.38 131 PHE A N 1
ATOM 1055 C CA . PHE A 1 131 ? -18.868 -1.416 21.360 1.00 97.38 131 PHE A CA 1
ATOM 1056 C C . PHE A 1 131 ? -19.584 -1.801 22.649 1.00 97.38 131 PHE A C 1
ATOM 1058 O O . PHE A 1 131 ? -19.814 -0.971 23.528 1.00 97.38 131 PHE A O 1
ATOM 1065 N N . GLN A 1 132 ? -19.934 -3.077 22.759 1.00 97.88 132 GLN A N 1
ATOM 1066 C CA . GLN A 1 132 ? -20.612 -3.650 23.912 1.00 97.88 132 GLN A CA 1
ATOM 1067 C C . GLN A 1 132 ? -19.868 -4.895 24.396 1.00 97.88 132 GLN A C 1
ATOM 1069 O O . GLN A 1 132 ? -19.394 -5.692 23.584 1.00 97.88 132 GLN A O 1
ATOM 1074 N N . ASN A 1 133 ? -19.763 -5.067 25.712 1.00 96.81 133 ASN A N 1
ATOM 1075 C CA . ASN A 1 133 ? -19.236 -6.300 26.294 1.00 96.81 133 ASN A CA 1
ATOM 1076 C C . ASN A 1 133 ? -20.326 -7.368 26.476 1.00 96.81 133 ASN A C 1
ATOM 1078 O O . ASN A 1 133 ? -21.519 -7.116 26.317 1.00 96.81 133 ASN A O 1
ATOM 1082 N N . GLN A 1 134 ? -19.921 -8.565 26.893 1.00 94.81 134 GLN A N 1
ATOM 1083 C CA . GLN A 1 134 ? -20.836 -9.694 27.114 1.00 94.81 134 GLN A CA 1
ATOM 1084 C C . GLN A 1 134 ? -21.885 -9.453 28.217 1.00 94.81 134 GLN A C 1
ATOM 1086 O O . GLN A 1 134 ? -22.887 -10.160 28.276 1.00 94.81 134 GLN A O 1
ATOM 1091 N N . LYS A 1 135 ? -21.677 -8.455 29.087 1.00 95.00 135 LYS A N 1
ATOM 1092 C CA . LYS A 1 135 ? -22.608 -8.056 30.158 1.00 95.00 135 LYS A CA 1
ATOM 1093 C C . LYS A 1 135 ? -23.591 -6.966 29.713 1.00 95.00 135 LYS A C 1
ATOM 1095 O O . LYS A 1 135 ? -24.372 -6.487 30.529 1.00 95.00 135 LYS A O 1
ATOM 1100 N N . GLY A 1 136 ? -23.528 -6.532 28.454 1.00 96.00 136 GLY A N 1
ATOM 1101 C CA . GLY A 1 136 ? -24.374 -5.467 27.922 1.00 96.00 136 GLY A CA 1
ATOM 1102 C C . GLY A 1 136 ? -23.893 -4.046 28.236 1.00 96.00 136 GLY A C 1
ATOM 1103 O O . GLY A 1 136 ? -24.571 -3.090 27.861 1.00 96.00 136 GLY A O 1
ATOM 1104 N N . LYS A 1 137 ? -22.735 -3.866 28.893 1.00 97.69 137 LYS A N 1
ATOM 1105 C CA . LYS A 1 137 ? -22.155 -2.532 29.110 1.00 97.69 137 LYS A CA 1
ATOM 1106 C C . LYS A 1 137 ? -21.649 -1.983 27.780 1.00 97.69 137 LYS A C 1
ATOM 1108 O O . LYS A 1 137 ? -20.923 -2.664 27.058 1.00 97.69 137 LYS A O 1
ATOM 1113 N N . THR A 1 138 ? -22.024 -0.741 27.500 1.00 98.12 138 THR A N 1
ATOM 1114 C CA . THR A 1 138 ? -21.762 -0.046 26.241 1.00 98.12 138 THR A CA 1
ATOM 1115 C C . THR A 1 138 ? -20.675 1.015 26.397 1.00 98.12 138 THR A C 1
ATOM 1117 O O . THR A 1 138 ? -20.632 1.726 27.404 1.00 98.12 138 THR A O 1
ATOM 1120 N N . PHE A 1 139 ? -19.832 1.145 25.374 1.00 98.06 139 PHE A N 1
ATOM 1121 C CA . PHE A 1 139 ? -18.674 2.029 25.326 1.00 98.06 139 PHE A CA 1
ATOM 1122 C C . PHE A 1 139 ? -18.715 2.859 24.044 1.00 98.06 139 PHE A C 1
ATOM 1124 O O . PHE A 1 139 ? -18.620 2.314 22.946 1.00 98.06 139 PHE A O 1
ATOM 1131 N N . ARG A 1 140 ? -18.836 4.179 24.179 1.00 97.94 140 ARG A N 1
ATOM 1132 C CA . ARG A 1 140 ? -18.970 5.122 23.059 1.00 97.94 140 ARG A CA 1
ATOM 1133 C C . ARG A 1 140 ? -17.692 5.895 22.834 1.00 97.94 140 ARG A C 1
ATOM 1135 O O . ARG A 1 140 ? -17.080 6.335 23.808 1.00 97.94 140 ARG A O 1
ATOM 1142 N N . ILE A 1 141 ? -17.314 6.095 21.576 1.00 95.81 141 ILE A N 1
ATOM 1143 C CA . ILE A 1 141 ? -16.138 6.893 21.244 1.00 95.81 141 ILE A CA 1
ATOM 1144 C C . ILE A 1 141 ? -16.271 8.323 21.786 1.00 95.81 141 ILE A C 1
ATOM 1146 O O . ILE A 1 141 ? -17.324 8.957 21.703 1.00 95.81 141 ILE A O 1
ATOM 1150 N N . LEU A 1 142 ? -15.184 8.847 22.342 1.00 93.62 142 LEU A N 1
ATOM 1151 C CA . LEU A 1 142 ? -15.078 10.246 22.724 1.00 93.62 142 LEU A CA 1
ATOM 1152 C C . LEU A 1 142 ? -14.388 11.039 21.617 1.00 93.62 142 LEU A C 1
ATOM 1154 O O . LEU A 1 142 ? -13.389 10.604 21.043 1.00 93.62 142 LEU A O 1
ATOM 1158 N N . ARG A 1 143 ? -14.876 12.258 21.364 1.00 82.69 143 ARG A N 1
ATOM 1159 C CA . ARG A 1 143 ? -14.153 13.210 20.516 1.00 82.69 143 ARG A CA 1
ATOM 1160 C C . ARG A 1 143 ? -12.798 13.509 21.148 1.00 82.69 143 ARG A C 1
ATOM 1162 O O . ARG A 1 143 ? -12.716 13.908 22.308 1.00 82.69 143 ARG A O 1
ATOM 1169 N N . GLN A 1 144 ? -11.740 13.351 20.367 1.00 77.38 144 GLN A N 1
ATOM 1170 C CA . GLN A 1 144 ? -10.368 13.558 20.809 1.00 77.38 144 GLN A CA 1
ATOM 1171 C C . GLN A 1 144 ? -9.565 14.279 19.728 1.00 77.38 144 GLN A C 1
ATOM 1173 O O . GLN A 1 144 ? -9.883 14.195 18.543 1.00 77.38 144 GLN A O 1
ATOM 1178 N N . ARG A 1 145 ? -8.523 15.010 20.140 1.00 71.25 145 ARG A N 1
ATOM 1179 C CA . ARG A 1 145 ? -7.536 15.538 19.192 1.00 71.25 145 ARG A CA 1
ATOM 1180 C C . ARG A 1 145 ? -6.646 14.380 18.747 1.00 71.25 145 ARG A C 1
ATOM 1182 O O . ARG A 1 145 ? -6.171 13.618 19.582 1.00 71.25 145 ARG A O 1
ATOM 1189 N N . PHE A 1 146 ? -6.432 14.263 17.444 1.00 62.69 146 PHE A N 1
ATOM 1190 C CA . PHE A 1 146 ? -5.708 13.162 16.806 1.00 62.69 146 PHE A CA 1
ATOM 1191 C C . PHE A 1 146 ? -4.182 13.298 16.943 1.00 62.69 146 PHE A C 1
ATOM 1193 O O . PHE A 1 146 ? -3.469 13.329 15.947 1.00 62.69 146 PHE A O 1
ATOM 1200 N N . THR A 1 147 ? -3.665 13.433 18.167 1.00 69.44 147 THR A N 1
ATOM 1201 C CA . THR A 1 147 ? -2.209 13.416 18.399 1.00 69.44 147 THR A CA 1
ATOM 1202 C C . THR A 1 147 ? -1.665 11.990 18.503 1.00 6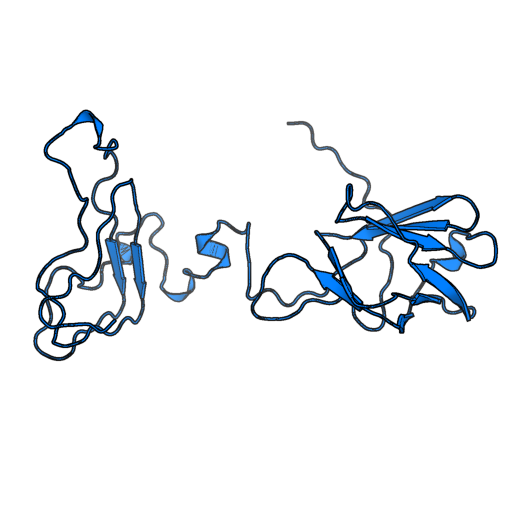9.44 147 THR A C 1
ATOM 1204 O O . THR A 1 147 ? -0.551 11.745 18.060 1.00 69.44 147 THR A O 1
ATOM 1207 N N . ASP A 1 148 ? -2.485 11.052 18.994 1.00 76.75 148 ASP A N 1
ATOM 1208 C CA . ASP A 1 148 ? -2.174 9.621 19.112 1.00 76.75 148 ASP A CA 1
ATOM 1209 C C . ASP A 1 148 ? -3.141 8.825 18.219 1.00 76.75 148 ASP A C 1
ATOM 1211 O O . ASP A 1 148 ? -4.161 8.310 18.670 1.00 76.75 148 ASP A O 1
ATOM 1215 N N . ILE A 1 149 ? -2.869 8.789 16.914 1.00 84.75 149 ILE A N 1
ATOM 1216 C CA . ILE A 1 149 ? -3.739 8.162 15.897 1.00 84.75 149 ILE A CA 1
ATOM 1217 C C . ILE A 1 149 ? -3.758 6.621 15.934 1.00 84.75 149 ILE A C 1
ATOM 1219 O O . ILE A 1 149 ? -4.483 5.999 15.165 1.00 84.75 149 ILE A O 1
ATOM 1223 N N . ASP A 1 150 ? -2.994 5.999 16.828 1.00 93.19 150 ASP A N 1
ATOM 1224 C CA . ASP A 1 150 ? -3.053 4.576 17.188 1.00 93.19 150 ASP A CA 1
ATOM 1225 C C . ASP A 1 150 ? -3.858 4.324 18.477 1.00 93.19 150 ASP A C 1
ATOM 1227 O O . ASP A 1 150 ? -3.935 3.187 18.944 1.00 93.19 150 ASP A O 1
ATOM 1231 N N . LYS A 1 151 ? -4.448 5.364 19.088 1.00 93.62 151 LYS A N 1
ATOM 1232 C CA . LYS A 1 151 ? -5.211 5.251 20.336 1.00 93.62 151 LYS A CA 1
ATOM 1233 C C . LYS A 1 151 ? -6.568 5.915 20.227 1.00 93.62 151 LYS A C 1
ATOM 1235 O O . LYS A 1 151 ? -6.673 7.089 19.883 1.00 93.62 151 LYS A O 1
ATOM 1240 N N . LEU A 1 152 ? -7.618 5.200 20.616 1.00 94.56 152 LEU A N 1
ATOM 1241 C CA . LEU A 1 152 ? -8.981 5.731 20.643 1.00 94.56 152 LEU A CA 1
ATOM 1242 C C . LEU A 1 152 ? -9.561 5.658 22.051 1.00 94.56 152 LEU A C 1
ATOM 1244 O O . LEU A 1 152 ? -9.477 4.627 22.719 1.00 94.56 152 LEU A O 1
ATOM 1248 N N . ARG A 1 153 ? -10.154 6.762 22.508 1.00 95.25 153 ARG A N 1
ATOM 1249 C CA . ARG A 1 153 ? -10.816 6.839 23.810 1.00 95.25 153 ARG A CA 1
ATOM 1250 C C . ARG A 1 153 ? -12.310 6.563 23.685 1.00 95.25 153 ARG A C 1
ATOM 1252 O O . ARG A 1 153 ? -12.985 7.161 22.853 1.00 95.25 153 ARG A O 1
ATOM 1259 N N . PHE A 1 154 ? -12.820 5.737 24.587 1.00 96.31 154 PHE A N 1
ATOM 1260 C CA . PHE A 1 154 ? -14.232 5.422 24.748 1.00 96.31 154 PHE A CA 1
ATOM 1261 C C . PHE A 1 154 ? -14.681 5.698 26.182 1.00 96.31 154 PHE A C 1
ATOM 1263 O O . PHE A 1 154 ? -13.860 5.694 27.100 1.00 96.31 154 PHE A O 1
ATOM 1270 N N . ALA A 1 155 ? -15.976 5.922 26.386 1.00 97.50 155 ALA A N 1
ATOM 1271 C CA . ALA A 1 155 ? -16.577 6.081 27.705 1.00 97.50 155 ALA A CA 1
ATOM 1272 C C . ALA A 1 155 ? -17.849 5.249 27.869 1.00 97.50 155 ALA A C 1
ATOM 1274 O O . ALA A 1 155 ? -18.577 5.009 26.905 1.00 97.50 155 ALA A O 1
ATOM 1275 N N . ALA A 1 156 ? -18.116 4.850 29.108 1.00 97.75 156 ALA A N 1
ATOM 1276 C CA . ALA A 1 156 ? -19.334 4.176 29.531 1.00 97.75 156 ALA A CA 1
ATOM 1277 C C . ALA A 1 156 ? -20.132 5.061 30.503 1.00 97.75 156 ALA A C 1
ATOM 1279 O O . ALA A 1 156 ? -19.622 6.033 31.065 1.00 97.75 156 ALA A O 1
ATOM 1280 N N . GLY A 1 157 ? -21.403 4.714 30.724 1.00 95.88 157 GLY A N 1
ATOM 1281 C CA . GLY A 1 157 ? -22.256 5.412 31.695 1.00 95.88 157 GLY A CA 1
ATOM 1282 C C . GLY A 1 157 ? -21.849 5.190 33.159 1.00 95.88 157 GLY A C 1
ATOM 1283 O O . GLY A 1 157 ? -22.270 5.943 34.030 1.00 95.88 157 GLY A O 1
ATOM 1284 N N . THR A 1 158 ? -21.030 4.173 33.432 1.00 95.50 158 THR A N 1
ATOM 1285 C CA . THR A 1 158 ? -20.540 3.807 34.767 1.00 95.50 158 THR A CA 1
ATOM 1286 C C . THR A 1 158 ? -19.038 3.524 34.735 1.00 95.50 158 THR A C 1
ATOM 1288 O O . THR A 1 158 ? -18.443 3.421 33.661 1.00 95.50 158 THR A O 1
ATOM 1291 N N . GLU A 1 159 ? -18.416 3.423 35.913 1.00 96.50 159 GLU A N 1
ATOM 1292 C CA . GLU A 1 159 ? -16.994 3.086 36.058 1.00 96.50 159 GLU A CA 1
ATOM 1293 C C . GLU A 1 159 ? -16.644 1.794 35.309 1.00 96.50 159 GLU A C 1
ATOM 1295 O O . GLU A 1 159 ? -17.433 0.848 35.302 1.00 96.50 159 GLU A O 1
ATOM 1300 N N . ILE A 1 160 ? -15.493 1.770 34.635 1.00 96.12 160 ILE A N 1
ATOM 1301 C CA . ILE A 1 160 ? -15.047 0.638 33.820 1.00 96.12 160 ILE A CA 1
ATOM 1302 C C . ILE A 1 160 ? -14.003 -0.158 34.600 1.00 96.12 160 ILE A C 1
ATOM 1304 O O . ILE A 1 160 ? -12.920 0.352 34.895 1.00 96.12 160 ILE A O 1
ATOM 1308 N N . GLY A 1 161 ? -14.309 -1.425 34.872 1.00 94.19 161 GLY A N 1
ATOM 1309 C CA . GLY A 1 161 ? -13.365 -2.384 35.440 1.00 94.19 161 GLY A CA 1
ATOM 1310 C C . GLY A 1 161 ? -12.671 -3.238 34.375 1.00 94.19 161 GLY A C 1
ATOM 1311 O O . GLY A 1 161 ? -13.060 -3.275 33.205 1.00 94.19 161 GLY A O 1
ATOM 1312 N N . LYS A 1 162 ? -11.626 -3.974 34.766 1.00 93.62 162 LYS A N 1
ATOM 1313 C CA . LYS A 1 162 ? -10.904 -4.886 33.851 1.00 93.62 162 LYS A CA 1
ATOM 1314 C C . LYS A 1 162 ? -11.802 -6.021 33.357 1.00 93.62 162 LYS A C 1
ATOM 1316 O O . LYS A 1 162 ? -11.705 -6.451 32.214 1.00 93.62 162 LYS A O 1
ATOM 1321 N N . GLU A 1 163 ? -12.694 -6.482 34.219 1.00 93.56 163 GLU A N 1
ATOM 1322 C CA . GLU A 1 163 ? -13.716 -7.490 33.962 1.00 93.56 163 GLU A CA 1
ATOM 1323 C C . GLU A 1 163 ? -14.792 -7.037 32.972 1.00 93.56 163 GLU A C 1
ATOM 1325 O O . GLU A 1 163 ? -15.565 -7.871 32.502 1.00 93.56 163 GLU A O 1
ATOM 1330 N N . ASP A 1 164 ? -14.885 -5.737 32.684 1.00 95.38 164 ASP A N 1
ATOM 1331 C CA . ASP A 1 164 ? -15.755 -5.222 31.630 1.00 95.38 164 ASP A CA 1
ATOM 1332 C C . ASP A 1 164 ? -15.113 -5.327 30.243 1.00 95.38 164 ASP A C 1
ATOM 1334 O O . ASP A 1 164 ? -15.827 -5.283 29.243 1.00 95.38 164 ASP A O 1
ATOM 1338 N N . LEU A 1 165 ? -13.787 -5.467 30.191 1.00 94.69 165 LEU A N 1
ATOM 1339 C CA . LEU A 1 165 ? -12.984 -5.626 28.977 1.00 94.69 165 LEU A CA 1
ATOM 1340 C C . LEU A 1 165 ? -12.536 -7.080 28.760 1.00 94.69 165 LEU A C 1
ATOM 1342 O O . LEU A 1 165 ? -11.801 -7.370 27.818 1.00 94.69 165 LEU A O 1
ATOM 1346 N N . ALA A 1 166 ? -12.941 -7.986 29.653 1.00 92.12 166 ALA A N 1
ATOM 1347 C CA . ALA A 1 166 ? -12.640 -9.403 29.558 1.00 92.12 166 ALA A CA 1
ATOM 1348 C C . ALA A 1 166 ? -13.579 -10.090 28.556 1.00 92.12 166 ALA A C 1
ATOM 1350 O O . ALA A 1 166 ? -14.799 -9.945 28.636 1.00 92.12 166 ALA A O 1
ATOM 1351 N N . GLY A 1 167 ? -12.997 -10.887 27.660 1.00 91.56 167 GLY A N 1
ATOM 1352 C CA . GLY A 1 167 ? -13.733 -11.621 26.634 1.00 91.56 167 GLY A CA 1
ATOM 1353 C C . GLY A 1 167 ? -14.063 -10.782 25.400 1.00 91.56 167 GLY A C 1
ATOM 1354 O O . GLY A 1 167 ? -13.439 -9.754 25.134 1.00 91.56 167 GLY A O 1
ATOM 1355 N N . GLU A 1 168 ? -15.038 -11.270 24.634 1.00 94.94 168 GLU A N 1
ATOM 1356 C CA . GLU A 1 168 ? -15.420 -10.687 23.350 1.00 94.94 168 GLU A CA 1
ATOM 1357 C C . GLU A 1 168 ? -16.136 -9.344 23.541 1.00 94.94 168 GLU A C 1
ATOM 1359 O O . GLU A 1 168 ? -17.122 -9.236 24.277 1.00 94.94 168 GLU A O 1
ATOM 1364 N N . LEU A 1 169 ? -15.660 -8.332 22.821 1.00 96.56 169 LEU A N 1
ATOM 1365 C CA . LEU A 1 169 ? -16.306 -7.040 22.647 1.00 96.56 169 LEU A CA 1
ATOM 1366 C C . LEU A 1 169 ? -16.899 -6.975 21.244 1.00 96.56 169 LEU A C 1
ATOM 1368 O O . LEU A 1 169 ? -16.254 -7.364 20.272 1.00 96.56 169 LEU A O 1
ATOM 1372 N N . ARG A 1 170 ? -18.125 -6.469 21.128 1.00 96.88 170 ARG A N 1
ATOM 1373 C CA . ARG A 1 170 ? -18.860 -6.410 19.859 1.00 96.88 170 ARG A CA 1
ATOM 1374 C C . ARG A 1 170 ? -19.062 -4.980 19.415 1.00 96.88 170 ARG A C 1
ATOM 1376 O O . ARG A 1 170 ? -19.682 -4.212 20.149 1.00 96.88 170 ARG A O 1
ATOM 1383 N N . LEU A 1 171 ? -18.593 -4.647 18.219 1.00 96.12 171 LEU A N 1
ATOM 1384 C CA . LEU A 1 171 ? -18.828 -3.346 17.606 1.00 96.12 171 LEU A CA 1
ATOM 1385 C C . LEU A 1 171 ? -20.298 -3.258 17.161 1.00 96.12 171 LEU A C 1
ATOM 1387 O O . LEU A 1 171 ? -20.759 -4.081 16.374 1.00 96.12 171 LEU A O 1
ATOM 1391 N N . GLN A 1 172 ? -21.038 -2.297 17.709 1.00 97.06 172 GLN A N 1
ATOM 1392 C CA . GLN A 1 172 ? -22.475 -2.095 17.482 1.00 97.06 172 GLN A CA 1
ATOM 1393 C C . GLN A 1 172 ? -22.752 -1.064 16.384 1.00 97.06 172 GLN A C 1
ATOM 1395 O O . GLN A 1 172 ? -23.702 -1.204 15.617 1.00 97.06 172 GLN A O 1
ATOM 1400 N N . SER A 1 173 ? -21.930 -0.019 16.310 1.00 96.25 173 SER A N 1
ATOM 1401 C CA . SER A 1 173 ? -22.055 1.061 15.332 1.00 96.25 173 SER A CA 1
ATOM 1402 C C . SER A 1 173 ? -20.690 1.616 14.963 1.00 96.25 173 SER A C 1
ATOM 1404 O O . SER A 1 173 ? -19.714 1.390 15.677 1.00 96.25 173 SER A O 1
ATOM 1406 N N . GLY A 1 174 ? -20.646 2.378 13.867 1.00 95.06 174 GLY A N 1
ATOM 1407 C CA . GLY A 1 174 ? -19.414 2.956 13.338 1.00 95.06 174 GLY A CA 1
ATOM 1408 C C . GLY A 1 174 ? -18.417 1.898 12.870 1.00 95.06 174 GLY A C 1
ATOM 1409 O O . GLY A 1 174 ? -18.733 0.715 12.780 1.00 95.06 174 GLY A O 1
ATOM 1410 N N . ASP A 1 175 ? -17.212 2.348 12.542 1.00 94.31 175 ASP A N 1
ATOM 1411 C CA . ASP A 1 175 ? -16.105 1.474 12.184 1.00 94.31 175 ASP A CA 1
ATOM 1412 C C . ASP A 1 175 ? -14.755 2.087 12.561 1.00 94.31 175 ASP A C 1
ATOM 1414 O O . ASP A 1 175 ? -14.599 3.312 12.660 1.00 94.31 175 ASP A O 1
ATOM 1418 N N . ILE A 1 176 ? -13.779 1.211 12.767 1.00 95.00 176 ILE A N 1
ATOM 1419 C CA . ILE A 1 176 ? -12.389 1.547 13.042 1.00 95.00 176 ILE A CA 1
ATOM 1420 C C . ILE A 1 176 ? -11.554 0.761 12.041 1.00 95.00 176 ILE A C 1
ATOM 1422 O O . ILE A 1 176 ? -11.510 -0.470 12.088 1.00 95.00 176 ILE A O 1
ATOM 1426 N N . ILE A 1 177 ? -10.900 1.481 11.139 1.00 94.75 177 ILE A N 1
ATOM 1427 C CA . ILE A 1 177 ? -10.147 0.905 10.025 1.00 94.75 177 ILE A CA 1
ATOM 1428 C C . ILE A 1 177 ? -8.669 1.254 10.144 1.00 94.75 177 ILE A C 1
ATOM 1430 O O . ILE A 1 177 ? -8.314 2.303 10.680 1.00 94.75 177 ILE A O 1
ATOM 1434 N N . ALA A 1 178 ? -7.800 0.390 9.633 1.00 94.62 178 ALA A N 1
ATOM 1435 C CA . ALA A 1 178 ? -6.390 0.703 9.468 1.00 94.62 178 ALA A CA 1
ATOM 1436 C C . ALA A 1 178 ? -6.218 1.910 8.530 1.00 94.62 178 ALA A C 1
ATOM 1438 O O . ALA A 1 178 ? -6.811 1.965 7.454 1.00 94.62 178 ALA A O 1
ATOM 1439 N N . SER A 1 179 ? -5.372 2.862 8.922 1.00 92.81 179 SER A N 1
ATOM 1440 C CA . SER A 1 179 ? -5.028 4.033 8.101 1.00 92.81 179 SER A CA 1
ATOM 1441 C C . SER A 1 179 ? -3.970 3.726 7.042 1.00 92.81 179 SER A C 1
ATOM 1443 O O . SER A 1 179 ? -3.740 4.537 6.146 1.00 92.81 179 SER A O 1
ATOM 1445 N N . ILE A 1 180 ? -3.287 2.583 7.148 1.00 89.75 180 ILE A N 1
ATOM 1446 C CA . ILE A 1 180 ? -2.321 2.146 6.141 1.00 89.75 180 ILE A CA 1
ATOM 1447 C C . ILE A 1 180 ? -3.093 1.766 4.877 1.00 89.75 180 ILE A C 1
ATOM 1449 O O . ILE A 1 180 ? -3.945 0.880 4.915 1.00 89.75 180 ILE A O 1
ATOM 1453 N N . ALA A 1 181 ? -2.776 2.430 3.763 1.00 88.50 181 ALA A N 1
ATOM 1454 C CA . ALA A 1 181 ? -3.388 2.153 2.469 1.00 88.50 181 ALA A CA 1
ATOM 1455 C C . ALA A 1 181 ? -3.193 0.682 2.071 1.00 88.50 181 ALA A C 1
ATOM 1457 O O . ALA A 1 181 ? -2.117 0.117 2.257 1.00 88.50 181 ALA A O 1
ATOM 1458 N N . GLY A 1 182 ? -4.217 0.070 1.487 1.00 91.75 182 GLY A N 1
ATOM 1459 C CA . GLY A 1 182 ? -4.168 -1.311 1.025 1.00 91.75 182 GLY A CA 1
ATOM 1460 C C . GLY A 1 182 ? -5.203 -1.575 -0.056 1.00 91.75 182 GLY A C 1
ATOM 1461 O O . GLY A 1 182 ? -6.083 -0.750 -0.303 1.00 91.75 182 GLY A O 1
ATOM 1462 N N . VAL A 1 183 ? -5.086 -2.729 -0.706 1.00 93.56 183 VAL A N 1
ATOM 1463 C CA . VAL A 1 183 ? -6.059 -3.221 -1.692 1.00 93.56 183 VAL A CA 1
ATOM 1464 C C . VAL A 1 183 ? -7.378 -3.585 -1.007 1.00 93.56 183 VAL A C 1
ATOM 1466 O O . VAL A 1 183 ? -8.447 -3.441 -1.596 1.00 93.56 183 VAL A O 1
ATOM 1469 N N . TYR A 1 184 ? -7.304 -4.027 0.249 1.00 93.00 184 TYR A N 1
ATOM 1470 C CA . TYR A 1 184 ? -8.451 -4.416 1.062 1.00 93.00 184 TYR A CA 1
ATOM 1471 C C . TYR A 1 184 ? -8.587 -3.483 2.267 1.00 93.00 184 TYR A C 1
ATOM 1473 O O . TYR A 1 184 ? -7.602 -3.181 2.942 1.00 93.00 184 TYR A O 1
ATOM 1481 N N . GLU A 1 185 ? -9.816 -3.050 2.562 1.00 92.06 185 GLU A N 1
ATOM 1482 C CA . GLU A 1 185 ? -10.112 -2.350 3.815 1.00 92.06 185 GLU A CA 1
ATOM 1483 C C . GLU A 1 185 ? -9.911 -3.322 4.985 1.00 92.06 185 GLU A C 1
ATOM 1485 O O . GLU A 1 185 ? -10.463 -4.424 4.996 1.00 92.06 185 GLU A O 1
ATOM 1490 N N . ARG A 1 186 ? -9.107 -2.919 5.973 1.00 93.88 186 ARG A N 1
ATOM 1491 C CA . ARG A 1 186 ? -8.863 -3.704 7.187 1.00 93.88 186 ARG A CA 1
ATOM 1492 C C . ARG A 1 186 ? -9.535 -3.023 8.367 1.00 93.88 186 ARG A C 1
ATOM 1494 O O . ARG A 1 186 ? -9.002 -2.064 8.920 1.00 93.88 186 ARG A O 1
ATOM 1501 N N . SER A 1 187 ? -10.712 -3.514 8.733 1.00 93.81 187 SER A N 1
ATOM 1502 C CA . SER A 1 187 ? -11.481 -3.054 9.893 1.00 93.81 187 SER A CA 1
ATOM 1503 C C . SER A 1 187 ? -11.139 -3.848 11.157 1.00 93.81 187 SER A C 1
ATOM 1505 O O . SER A 1 187 ? -10.645 -4.975 11.072 1.00 93.81 187 SER A O 1
ATOM 1507 N N . LEU A 1 188 ? -11.497 -3.312 12.326 1.00 92.69 188 LEU A N 1
ATOM 1508 C CA . LEU A 1 188 ? -11.509 -4.050 13.598 1.00 92.69 188 LEU A CA 1
ATOM 1509 C C . LEU A 1 188 ? -12.458 -5.265 13.558 1.00 92.69 188 LEU A C 1
ATOM 1511 O O . LEU A 1 188 ? -12.262 -6.230 14.293 1.00 92.69 188 LEU A O 1
ATOM 1515 N N . GLY A 1 189 ? -13.454 -5.235 12.666 1.00 86.00 189 GLY A N 1
ATOM 1516 C CA . GLY A 1 189 ? -14.466 -6.277 12.523 1.00 86.00 189 GLY A CA 1
ATOM 1517 C C . GLY A 1 189 ? -15.599 -6.142 13.544 1.00 86.00 189 GLY A C 1
ATOM 1518 O O . GLY A 1 189 ? -15.559 -5.314 14.453 1.00 86.00 189 GLY A O 1
ATOM 1519 N N . GLY A 1 190 ? -16.643 -6.964 13.393 1.00 89.44 190 GLY A N 1
ATOM 1520 C CA . GLY A 1 190 ? -17.833 -6.905 14.255 1.00 89.44 190 GLY A CA 1
ATOM 1521 C C . GLY A 1 190 ? -17.600 -7.391 15.690 1.00 89.44 190 GLY A C 1
ATOM 1522 O O . GLY A 1 190 ? -18.400 -7.111 16.583 1.00 89.44 190 GLY A O 1
ATOM 1523 N N . SER A 1 191 ? -16.523 -8.132 15.946 1.00 93.12 191 SER A N 1
ATOM 1524 C CA . SER A 1 191 ? -16.165 -8.623 17.278 1.00 93.12 191 SER A CA 1
ATOM 1525 C C . SER A 1 191 ? -14.652 -8.702 17.429 1.00 93.12 191 SER A C 1
ATOM 1527 O O . SER A 1 191 ? -13.954 -9.100 16.499 1.00 93.12 191 SER A O 1
ATOM 1529 N N . PHE A 1 192 ? -14.146 -8.322 18.598 1.00 94.25 192 PHE A N 1
ATOM 1530 C CA . PHE A 1 192 ? -12.720 -8.288 18.895 1.00 94.25 192 PHE A CA 1
ATOM 1531 C C . PHE A 1 192 ? -12.463 -8.613 20.366 1.00 94.25 192 PHE A C 1
ATOM 1533 O O . PHE A 1 192 ? -13.327 -8.455 21.224 1.00 94.25 192 PHE A O 1
ATOM 1540 N N . ASN A 1 193 ? -11.246 -9.056 20.664 1.00 92.75 193 ASN A N 1
ATOM 1541 C CA . ASN A 1 193 ? -10.761 -9.215 22.030 1.00 92.75 193 ASN A CA 1
ATOM 1542 C C . ASN A 1 193 ? -9.612 -8.238 22.246 1.00 92.75 193 ASN A C 1
ATOM 1544 O O . ASN A 1 193 ? -8.842 -7.963 21.322 1.00 92.75 193 ASN A O 1
ATOM 1548 N N . ILE A 1 194 ? -9.463 -7.743 23.471 1.00 89.31 194 ILE A N 1
ATOM 1549 C CA . ILE A 1 194 ? -8.292 -6.950 23.823 1.00 89.31 194 ILE A CA 1
ATOM 1550 C C . ILE A 1 194 ? -7.217 -7.911 24.305 1.00 89.31 194 ILE A C 1
ATOM 1552 O O . ILE A 1 194 ? -7.363 -8.572 25.335 1.00 89.31 194 ILE A O 1
ATOM 1556 N N . THR A 1 195 ? -6.127 -8.003 23.550 1.00 73.94 195 THR A N 1
ATOM 1557 C CA . THR A 1 195 ? -4.950 -8.719 24.039 1.00 73.94 195 THR A CA 1
ATOM 1558 C C . THR A 1 195 ? -4.387 -7.940 25.233 1.00 73.94 195 THR A C 1
ATOM 1560 O O . THR A 1 195 ? -4.194 -6.726 25.156 1.00 73.94 195 THR A O 1
ATOM 1563 N N . SER A 1 196 ? -4.221 -8.608 26.384 1.00 57.06 196 SER A N 1
ATOM 1564 C CA . SER A 1 196 ? -3.574 -8.028 27.575 1.00 57.06 196 SER A CA 1
ATOM 1565 C C . SER A 1 196 ? -2.284 -7.310 27.173 1.00 57.06 196 SER A C 1
ATOM 1567 O O . SER A 1 196 ? -1.619 -7.783 26.249 1.00 57.06 196 SER A O 1
ATOM 1569 N N . PRO A 1 197 ? -1.908 -6.201 27.842 1.00 46.78 197 PRO A N 1
ATOM 1570 C CA . PRO A 1 197 ? -0.852 -5.329 27.354 1.00 46.78 197 PRO A CA 1
ATOM 1571 C C . PRO A 1 197 ? 0.406 -6.149 27.104 1.00 46.78 197 PRO A C 1
ATOM 1573 O O . PRO A 1 197 ? 0.939 -6.770 28.028 1.00 46.78 197 PRO A O 1
ATOM 1576 N N . ALA A 1 198 ? 0.878 -6.148 25.856 1.00 39.75 198 ALA A N 1
ATOM 1577 C CA . ALA A 1 198 ? 2.226 -6.592 25.571 1.00 39.75 198 ALA A CA 1
ATOM 1578 C C . ALA A 1 198 ? 3.143 -5.771 26.482 1.00 39.75 198 ALA A C 1
ATOM 1580 O O . ALA A 1 198 ? 3.241 -4.547 26.355 1.00 39.75 198 ALA A O 1
ATOM 1581 N N . THR A 1 199 ? 3.779 -6.429 27.451 1.00 37.75 199 THR A N 1
ATOM 1582 C CA . THR A 1 199 ? 4.911 -5.853 28.161 1.00 37.75 199 THR A CA 1
ATOM 1583 C C . THR A 1 199 ? 5.884 -5.431 27.077 1.00 37.75 199 THR A C 1
ATOM 1585 O O . THR A 1 199 ? 6.459 -6.278 26.394 1.00 37.75 199 THR A O 1
ATOM 1588 N N . LYS A 1 200 ? 6.034 -4.118 26.860 1.00 35.09 200 LYS A N 1
ATOM 1589 C CA . LYS A 1 200 ? 7.118 -3.602 26.033 1.00 35.09 200 LYS A CA 1
ATOM 1590 C C . LYS A 1 200 ? 8.410 -4.103 26.670 1.00 35.09 200 LYS A C 1
ATOM 1592 O O . LYS A 1 200 ? 8.924 -3.494 27.604 1.00 35.09 200 LYS A O 1
ATOM 1597 N N . LYS A 1 201 ? 8.946 -5.218 26.171 1.00 33.50 201 LYS A N 1
ATOM 1598 C CA . LYS A 1 201 ? 10.374 -5.487 26.257 1.00 33.50 201 LYS A CA 1
ATOM 1599 C C . LYS A 1 201 ? 11.007 -4.419 25.381 1.00 33.50 201 LYS A C 1
ATOM 1601 O O . LYS A 1 201 ? 11.152 -4.599 24.177 1.00 33.50 201 LYS A O 1
ATOM 1606 N N . TYR A 1 202 ? 11.312 -3.273 25.982 1.00 34.19 202 TYR A N 1
ATOM 1607 C CA . TYR A 1 202 ? 12.317 -2.382 25.433 1.00 34.19 202 TYR A CA 1
ATOM 1608 C C . TYR A 1 202 ? 13.613 -3.192 25.405 1.00 34.19 202 TYR A C 1
ATOM 1610 O O . TYR A 1 202 ? 14.293 -3.345 26.416 1.00 34.19 202 TYR A O 1
ATOM 1618 N N . GLY A 1 203 ? 13.881 -3.819 24.261 1.00 33.69 203 GLY A N 1
ATOM 1619 C CA . GLY A 1 203 ? 15.195 -4.341 23.953 1.00 33.69 203 GLY A CA 1
ATOM 1620 C C . GLY A 1 203 ? 16.124 -3.146 23.855 1.00 33.69 203 GLY A C 1
ATOM 1621 O O . GLY A 1 203 ? 15.926 -2.283 23.003 1.00 33.69 203 GLY A O 1
ATOM 1622 N N . ALA A 1 204 ? 17.092 -3.089 24.764 1.00 32.75 204 ALA A N 1
ATOM 1623 C CA . ALA A 1 204 ? 18.246 -2.230 24.615 1.00 32.75 204 ALA A CA 1
ATOM 1624 C C . ALA A 1 204 ? 18.890 -2.503 23.247 1.00 32.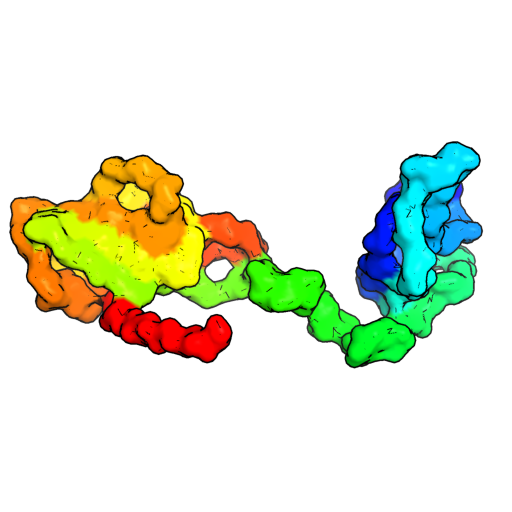75 204 ALA A C 1
ATOM 1626 O O . ALA A 1 204 ? 19.213 -3.649 22.922 1.00 32.75 204 ALA A O 1
ATOM 1627 N N . LYS A 1 205 ? 19.045 -1.446 22.458 1.00 34.06 205 LYS A N 1
ATOM 1628 C CA . LYS A 1 205 ? 20.095 -1.308 21.457 1.00 34.06 205 LYS A CA 1
ATOM 1629 C C . LYS A 1 205 ? 20.687 0.077 21.626 1.00 34.06 205 LYS A C 1
ATOM 1631 O O . LYS A 1 205 ? 19.880 1.017 21.797 1.00 34.06 205 LYS A O 1
#

Foldseek 3Di:
DDDAAADEPEEDQEDDAEEEELAEAEPRYHLDDHYYDDDPPNVSGDDDDPPYHYAAYNYYYDPDDHPPRPHDCCVHVVRDDPVCPAPCNVVVNPAHQADADAKAFQEWDFDFQKIKTFTPAFKDWFDWKKKAAPVRWIWTWDDDDCPPRRITMTGTPGTDDPVRLPDKIATDDTWMWHPRHHPDTHTNDGIHHHHYHDPPPPDDD

Secondary structure (DSSP, 8-state):
---STTB-S-EESS---EEEES-EE-TTB-S---EE---SSGGGPPP--S---EEEES-EESSS--GGGSS-GGGSTT---GGG--HHHHTTTS--TT--PPP-EEEEEEETTEEEEEESS-EEEEEEEEEE-TT--EEEEPP--TT-TTEEEEE-SSPPPGGGSSS-EEEEEEEEEE-S--SS--B--SEE-BPPP--------

pLDDT: mean 91.25, std 12.96, range [32.75, 98.5]

Sequence (205 aa):
FDGVEGFYLGRHHYEAQFYLLDCRFSANMADKPIFLHAYDDPTRNNPYYHGDRNYFYNCRKTGAPYAWYNDNLSAAPGSPSPEDITPAWTFGGKWDPERRDPLTVTGYALNGNSVILTFAELVSVRGEPEFQNQKGKTFRILRQRFTDIDKLRFAAGTEIGKEDLAGELRLQSGDIIASIAGVYERSLGGSFNITSPATKKYGAK